Protein AF-A0A7C8IIZ2-F1 (afdb_monomer_lite)

pLDDT: mean 77.33, std 20.91, range [25.19, 98.56]

Sequence (340 aa):
MANLRRFAMHGGPDLSDIRGHELYITPPGLERGPIAGSLENPSQSGWSLTPTAKTSPYNDEFVQAFIKLGIYPYIGFRYDDGSRPAPAHNHAYLKRRLLRDRPHSPQWTSTHEGRCDAQDDFCQLMQRTAENSIKTAAVAPLEGTGAAKADSGEWHSAMPFDNCATFGEGLPIPLAVPDLYWGAAPAKIPRSVLDHLSRFIVPGTEEHRPVAPNFFIEMGNFAERRAVNAGAIGVRAIHALESYGRPNDEPAALGDIKAICVTYSGTLTIYGYHQNPRKPGTPETGPSTASCILGTWAMNNPEPPYGHDAIMAVRNAMEYAREIRDVAIQGAIARHREAA

Structure (mmCIF, N/CA/C/O backbone):
data_AF-A0A7C8IIZ2-F1
#
_entry.id   AF-A0A7C8IIZ2-F1
#
loop_
_atom_site.group_PDB
_atom_site.id
_atom_site.type_symbol
_atom_site.label_atom_id
_atom_site.label_alt_id
_atom_site.label_comp_id
_atom_site.label_asym_id
_atom_site.label_entity_id
_atom_site.label_seq_id
_atom_site.pdbx_PDB_ins_code
_atom_site.Cartn_x
_atom_site.Cartn_y
_atom_site.Cartn_z
_atom_site.occupancy
_atom_site.B_iso_or_equiv
_atom_site.auth_seq_id
_atom_site.auth_comp_id
_atom_site.auth_asym_id
_atom_site.auth_atom_id
_atom_site.pdbx_PDB_model_num
ATOM 1 N N . MET A 1 1 ? 44.788 19.826 -24.073 1.00 48.53 1 MET A N 1
ATOM 2 C CA . MET A 1 1 ? 44.294 20.462 -22.827 1.00 48.53 1 MET A CA 1
ATOM 3 C C . MET A 1 1 ? 44.338 22.002 -22.822 1.00 48.53 1 MET A C 1
ATOM 5 O O . MET A 1 1 ? 43.677 22.587 -21.977 1.00 48.53 1 MET A O 1
ATOM 9 N N . ALA A 1 2 ? 45.026 22.693 -23.748 1.00 46.16 2 ALA A N 1
ATOM 10 C CA . ALA A 1 2 ? 45.083 24.169 -23.748 1.00 46.16 2 ALA A CA 1
ATOM 11 C C . ALA A 1 2 ? 43.890 24.882 -24.436 1.00 46.16 2 ALA A C 1
ATOM 13 O O . ALA A 1 2 ? 43.600 26.027 -24.107 1.00 46.16 2 ALA A O 1
ATOM 14 N N . ASN A 1 3 ? 43.149 24.212 -25.329 1.00 46.31 3 ASN A N 1
ATOM 15 C CA . ASN A 1 3 ? 42.106 24.873 -26.136 1.00 46.31 3 ASN A CA 1
ATOM 16 C C . ASN A 1 3 ? 40.699 24.900 -25.510 1.00 46.31 3 ASN A C 1
ATOM 18 O O . ASN A 1 3 ? 39.876 25.698 -25.943 1.00 46.31 3 ASN A O 1
ATOM 22 N N . LEU A 1 4 ? 40.418 24.110 -24.463 1.00 47.22 4 LEU A N 1
ATOM 23 C CA . LEU A 1 4 ? 39.121 24.162 -23.762 1.00 47.22 4 LEU A CA 1
ATOM 24 C C . LEU A 1 4 ? 39.050 25.274 -22.704 1.00 47.22 4 LEU A C 1
ATOM 26 O O . LEU A 1 4 ? 37.970 25.772 -22.405 1.00 47.22 4 LEU A O 1
ATOM 30 N N . ARG A 1 5 ? 40.195 25.711 -22.161 1.00 44.62 5 ARG A N 1
ATOM 31 C CA . ARG A 1 5 ? 40.234 26.776 -21.143 1.00 44.62 5 ARG A CA 1
ATOM 32 C C . ARG A 1 5 ? 39.989 28.179 -21.710 1.00 44.62 5 ARG A C 1
ATOM 34 O O . ARG A 1 5 ? 39.630 29.066 -20.945 1.00 44.62 5 ARG A O 1
ATOM 41 N N . ARG A 1 6 ? 40.125 28.390 -23.027 1.00 45.22 6 ARG A N 1
ATOM 42 C CA . ARG A 1 6 ? 39.913 29.710 -23.655 1.00 45.22 6 ARG A CA 1
ATOM 43 C C . ARG A 1 6 ? 38.439 30.038 -23.928 1.00 45.22 6 ARG A C 1
ATOM 45 O O . ARG A 1 6 ? 38.117 31.204 -24.103 1.00 45.22 6 ARG A O 1
ATOM 52 N N . PHE A 1 7 ? 37.552 29.039 -23.924 1.00 47.41 7 PHE A N 1
ATOM 53 C CA . PHE A 1 7 ? 36.113 29.234 -24.161 1.00 47.41 7 PHE A CA 1
ATOM 54 C C . PHE A 1 7 ? 35.322 29.614 -22.899 1.00 47.41 7 PHE A C 1
ATOM 56 O O . PHE A 1 7 ? 34.215 30.127 -23.002 1.00 47.41 7 PHE A O 1
ATOM 63 N N . ALA A 1 8 ? 35.883 29.401 -21.705 1.00 51.31 8 ALA A N 1
ATOM 64 C CA . ALA A 1 8 ? 35.158 29.564 -20.443 1.00 51.31 8 ALA A CA 1
ATOM 65 C C . ALA A 1 8 ? 35.194 30.990 -19.848 1.00 51.31 8 ALA A C 1
ATOM 67 O O . ALA A 1 8 ? 34.633 31.200 -18.778 1.00 51.31 8 ALA A O 1
ATOM 68 N N . MET A 1 9 ? 35.841 31.969 -20.500 1.00 48.66 9 MET A N 1
ATOM 69 C CA . MET A 1 9 ? 36.064 33.309 -19.918 1.00 48.66 9 MET A CA 1
ATOM 70 C C . MET A 1 9 ? 35.181 34.438 -20.477 1.00 48.66 9 MET A C 1
ATOM 72 O O . MET A 1 9 ? 35.281 35.557 -19.984 1.00 48.66 9 MET A O 1
ATOM 76 N N . HIS A 1 10 ? 34.308 34.186 -21.461 1.00 45.28 10 HIS A N 1
ATOM 77 C CA . HIS A 1 10 ? 33.550 35.265 -22.126 1.00 45.28 10 HIS A CA 1
ATOM 78 C C . HIS A 1 10 ? 32.024 35.124 -22.120 1.00 45.28 10 HIS A C 1
ATOM 80 O O . HIS A 1 10 ? 31.353 35.844 -22.850 1.00 45.28 10 HIS A O 1
ATOM 86 N N . GLY A 1 11 ? 31.469 34.280 -21.245 1.00 57.31 11 GLY A N 1
ATOM 87 C CA . GLY A 1 11 ? 30.024 34.041 -21.202 1.00 57.31 11 GLY A CA 1
ATOM 88 C C . GLY A 1 11 ? 29.572 33.196 -22.396 1.00 57.31 11 GLY A C 1
ATOM 89 O O . GLY A 1 11 ? 30.063 33.343 -23.512 1.00 57.31 11 GLY A O 1
ATOM 90 N N . GLY A 1 12 ? 28.694 32.227 -22.142 1.00 68.00 12 GLY A N 1
ATOM 91 C CA . GLY A 1 12 ? 28.148 31.380 -23.201 1.00 68.00 12 GLY A CA 1
ATOM 92 C C . GLY A 1 12 ? 27.357 32.191 -24.239 1.00 68.00 12 GLY A C 1
ATOM 93 O O . GLY A 1 12 ? 26.969 33.324 -23.953 1.00 68.00 12 GLY A O 1
ATOM 94 N N . PRO A 1 13 ? 27.120 31.624 -25.435 1.00 64.00 13 PRO A N 1
ATOM 95 C CA . PRO A 1 13 ? 26.355 32.285 -26.489 1.00 64.00 13 PRO A CA 1
ATOM 96 C C . PRO A 1 13 ? 24.967 32.711 -25.991 1.00 64.00 13 PRO A C 1
ATOM 98 O O . PRO A 1 13 ? 24.326 31.984 -25.231 1.00 64.00 13 PRO A O 1
ATOM 101 N N . ASP A 1 14 ? 24.529 33.895 -26.417 1.00 54.88 14 ASP A N 1
ATOM 102 C CA . ASP A 1 14 ? 23.222 34.455 -26.079 1.00 54.88 14 ASP A CA 1
ATOM 103 C C . ASP A 1 14 ? 22.103 33.608 -26.709 1.00 54.88 14 ASP A C 1
ATOM 105 O O . ASP A 1 14 ? 22.095 33.366 -27.914 1.00 54.88 14 ASP A O 1
ATOM 109 N N . LEU A 1 15 ? 21.181 33.115 -25.877 1.00 58.91 15 LEU A N 1
ATOM 110 C CA . LEU A 1 15 ? 20.063 32.247 -26.275 1.00 58.91 15 LEU A CA 1
ATOM 111 C C . LEU A 1 15 ? 18.726 33.004 -26.301 1.00 58.91 15 LEU A C 1
ATOM 113 O O . LEU A 1 15 ? 17.657 32.387 -26.267 1.00 58.91 15 LEU A O 1
ATOM 117 N N . SER A 1 16 ? 18.772 34.338 -26.329 1.00 58.50 16 SER A N 1
ATOM 118 C CA . SER A 1 16 ? 17.583 35.194 -26.377 1.00 58.50 16 SER A CA 1
ATOM 119 C C . SER A 1 16 ? 16.716 34.940 -27.618 1.00 58.50 16 SER A C 1
ATOM 121 O O . SER A 1 16 ? 15.494 35.046 -27.527 1.00 58.50 16 SER A O 1
ATOM 123 N N . ASP A 1 17 ? 17.313 34.463 -28.713 1.00 54.31 17 ASP A N 1
ATOM 124 C CA . ASP A 1 17 ? 16.625 34.180 -29.982 1.00 54.31 17 ASP A CA 1
ATOM 125 C C . ASP A 1 17 ? 15.816 32.864 -29.988 1.00 54.31 17 ASP A C 1
ATOM 127 O O . ASP A 1 17 ? 15.110 32.570 -30.950 1.00 54.31 17 ASP A O 1
ATOM 131 N N . ILE A 1 18 ? 15.886 32.053 -28.922 1.00 55.50 18 ILE A N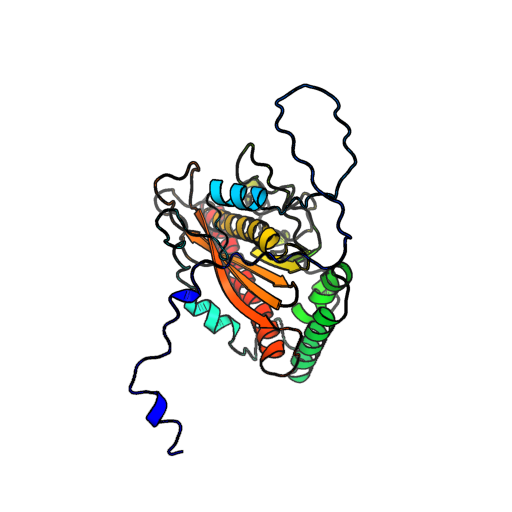 1
ATOM 132 C CA . ILE A 1 18 ? 15.216 30.736 -28.840 1.00 55.50 18 ILE A CA 1
ATOM 133 C C . ILE A 1 18 ? 13.882 30.819 -28.064 1.00 55.50 18 ILE A C 1
ATOM 135 O O . ILE A 1 18 ? 13.125 29.849 -27.983 1.00 55.50 18 ILE A O 1
ATOM 139 N N . ARG A 1 19 ? 13.523 31.987 -27.512 1.00 47.34 19 ARG A N 1
ATOM 140 C CA . ARG A 1 19 ? 12.202 32.189 -26.889 1.00 47.34 19 ARG A CA 1
ATOM 141 C C . ARG A 1 19 ? 11.173 32.570 -27.947 1.00 47.34 19 ARG A C 1
ATOM 143 O O . ARG A 1 19 ? 11.044 33.734 -28.302 1.00 47.34 19 ARG A O 1
ATOM 150 N N . GLY A 1 20 ? 10.413 31.583 -28.408 1.00 47.75 20 GLY A N 1
ATOM 151 C CA . GLY A 1 20 ? 9.263 31.812 -29.289 1.00 47.75 20 GLY A CA 1
ATOM 152 C C . GLY A 1 20 ? 8.930 30.665 -30.237 1.00 47.75 20 GLY A C 1
ATOM 153 O O . GLY A 1 20 ? 7.922 30.736 -30.930 1.00 47.75 20 GLY A O 1
ATOM 154 N N . HIS A 1 21 ? 9.734 29.599 -30.274 1.00 39.03 21 HIS A N 1
ATOM 155 C CA . HIS A 1 21 ? 9.430 28.448 -31.117 1.00 39.03 21 HIS A CA 1
ATOM 156 C C . HIS A 1 21 ? 8.405 27.521 -30.445 1.00 39.03 21 HIS A C 1
ATOM 158 O O . HIS A 1 21 ? 8.750 26.712 -29.584 1.00 39.03 21 HIS A O 1
ATOM 164 N N . GLU A 1 22 ? 7.138 27.620 -30.859 1.00 40.50 22 GLU A N 1
ATOM 165 C CA . GLU A 1 22 ? 6.160 26.548 -30.655 1.00 40.50 22 GLU A CA 1
ATOM 166 C C . GLU A 1 22 ? 6.632 25.307 -31.424 1.00 40.50 22 GLU A C 1
ATOM 168 O O . GLU A 1 22 ? 6.738 25.307 -32.654 1.00 40.50 22 GLU A O 1
ATOM 173 N N . LEU A 1 23 ? 6.956 24.238 -30.695 1.00 38.56 23 LEU A N 1
ATOM 174 C CA . LEU A 1 23 ? 7.233 22.932 -31.281 1.00 38.56 23 LEU A CA 1
ATOM 175 C C . LEU A 1 23 ? 5.908 22.307 -31.734 1.00 38.56 23 LEU A C 1
ATOM 177 O O . LEU A 1 23 ? 5.276 21.556 -30.994 1.00 38.56 23 LEU A O 1
ATOM 181 N N . TYR A 1 24 ? 5.495 22.597 -32.968 1.00 34.53 24 TYR A N 1
ATOM 182 C CA . TYR A 1 24 ? 4.492 21.793 -33.663 1.00 34.53 24 TYR A CA 1
ATOM 183 C C . TYR A 1 24 ? 5.116 20.448 -34.036 1.00 34.53 24 TYR A C 1
ATOM 185 O O . TYR A 1 24 ? 5.777 20.308 -35.063 1.00 34.53 24 TYR A O 1
ATOM 193 N N . ILE A 1 25 ? 4.907 19.439 -33.193 1.00 37.66 25 ILE A N 1
ATOM 194 C CA . ILE A 1 25 ? 5.149 18.048 -33.570 1.00 37.66 25 ILE A CA 1
ATOM 195 C C . ILE A 1 25 ? 3.897 17.570 -34.310 1.00 37.66 25 ILE A C 1
ATOM 197 O O . ILE A 1 25 ? 2.924 17.141 -33.696 1.00 37.66 25 ILE A O 1
ATOM 201 N N . THR A 1 26 ? 3.904 17.671 -35.639 1.00 35.78 26 THR A N 1
ATOM 202 C CA . THR A 1 26 ? 2.944 16.960 -36.495 1.00 35.78 26 THR A CA 1
ATOM 203 C C . THR A 1 26 ? 3.586 15.646 -36.959 1.00 35.78 26 THR A C 1
ATOM 205 O O . THR A 1 26 ? 4.708 15.682 -37.469 1.00 35.78 26 THR A O 1
ATOM 208 N N . PRO A 1 27 ? 2.937 14.479 -36.793 1.00 35.16 27 PRO A N 1
ATOM 209 C CA . PRO A 1 27 ? 3.436 13.222 -37.344 1.00 35.16 27 PRO A CA 1
ATOM 210 C C . PRO A 1 27 ? 3.315 13.208 -38.883 1.00 35.16 27 PRO A C 1
ATOM 212 O O . PRO A 1 27 ? 2.429 13.862 -39.438 1.00 35.16 27 PRO A O 1
ATOM 215 N N . PRO A 1 28 ? 4.205 12.495 -39.598 1.00 31.84 28 PRO A N 1
ATOM 216 C CA . PRO A 1 28 ? 4.293 12.577 -41.049 1.00 31.84 28 PRO A CA 1
ATOM 217 C C . PRO A 1 28 ? 3.178 11.780 -41.732 1.00 31.84 28 PRO A C 1
ATOM 219 O O . PRO A 1 28 ? 3.010 10.589 -41.477 1.00 31.84 28 PRO A O 1
ATOM 222 N N . GLY A 1 29 ? 2.482 12.436 -42.663 1.00 39.12 29 GLY A N 1
ATOM 223 C CA . GLY A 1 29 ? 1.628 11.790 -43.658 1.00 39.12 29 GLY A CA 1
ATOM 224 C C . GLY A 1 29 ? 0.191 12.294 -43.658 1.00 39.12 29 GLY A C 1
ATOM 225 O O . GLY A 1 29 ? -0.664 11.670 -43.046 1.00 39.12 29 GLY A O 1
ATOM 226 N N . LEU A 1 30 ? -0.074 13.387 -44.380 1.00 32.78 30 LEU A N 1
ATOM 227 C CA . LEU A 1 30 ? -1.327 13.625 -45.108 1.00 32.78 30 LEU A CA 1
ATOM 228 C C . LEU A 1 30 ? -1.137 14.822 -46.051 1.00 32.78 30 LEU A C 1
ATOM 230 O O . LEU A 1 30 ? -0.586 15.858 -45.682 1.00 32.78 30 LEU A O 1
ATOM 234 N N . GLU A 1 31 ? -1.519 14.615 -47.304 1.00 31.67 31 GLU A N 1
ATOM 235 C CA . GLU A 1 31 ? -1.313 15.520 -48.430 1.00 31.67 31 GLU A CA 1
ATOM 236 C C . GLU A 1 31 ? -2.096 16.839 -48.286 1.00 31.67 31 GLU A C 1
ATOM 238 O O . GLU A 1 31 ? -3.192 16.893 -47.728 1.00 31.67 31 GLU A O 1
ATOM 243 N N . ARG A 1 32 ? -1.510 17.923 -48.812 1.00 33.19 32 ARG A N 1
ATOM 244 C CA . ARG A 1 32 ? -2.086 19.276 -48.870 1.00 33.19 32 ARG A CA 1
ATOM 245 C C . ARG A 1 32 ? -3.301 19.331 -49.805 1.00 33.19 32 ARG A C 1
ATOM 247 O O . ARG A 1 32 ? -3.149 19.148 -51.009 1.00 33.19 32 ARG A O 1
ATOM 254 N N . GLY A 1 33 ? -4.447 19.757 -49.275 1.00 32.16 33 GLY A N 1
ATOM 255 C CA . GLY A 1 33 ? -5.530 20.413 -50.023 1.00 32.16 33 GLY A CA 1
ATOM 256 C C . GLY A 1 33 ? -5.768 21.836 -49.483 1.00 32.16 33 GLY A C 1
ATOM 257 O O . GLY A 1 33 ? -5.516 22.069 -48.299 1.00 32.16 33 GLY A O 1
ATOM 258 N N . PRO A 1 34 ? -6.176 22.817 -50.313 1.00 31.48 34 PRO A N 1
ATOM 259 C CA . PRO A 1 34 ? -6.167 24.232 -49.940 1.00 31.48 34 PRO A CA 1
ATOM 260 C C . PRO A 1 34 ? -7.337 24.602 -49.013 1.00 31.48 34 PRO A C 1
ATOM 262 O O . PRO A 1 34 ? -8.490 24.282 -49.292 1.00 31.48 34 PRO A O 1
ATOM 265 N N . ILE A 1 35 ? -7.039 25.331 -47.934 1.00 31.09 35 ILE A N 1
ATOM 266 C CA . ILE A 1 35 ? -8.034 25.943 -47.046 1.00 31.09 35 ILE A CA 1
ATOM 267 C C . ILE A 1 35 ? -8.453 27.283 -47.662 1.00 31.09 35 ILE A C 1
ATOM 269 O O . ILE A 1 35 ? -7.676 28.237 -47.664 1.00 31.09 35 ILE A O 1
ATOM 273 N N . ALA A 1 36 ? -9.679 27.354 -48.180 1.00 30.88 36 ALA A N 1
ATOM 274 C CA . ALA A 1 36 ? -10.385 28.612 -48.391 1.00 30.88 36 ALA A CA 1
ATOM 275 C C . ALA A 1 36 ? -11.228 28.897 -47.141 1.00 30.88 36 ALA A C 1
ATOM 277 O O . ALA A 1 36 ? -11.983 28.039 -46.685 1.00 30.88 36 ALA A O 1
ATOM 278 N N . GLY A 1 37 ? -11.041 30.079 -46.555 1.00 32.31 37 GLY A N 1
ATOM 279 C CA . GLY A 1 37 ? -11.755 30.505 -45.360 1.00 32.31 37 GLY A CA 1
ATOM 280 C C . GLY A 1 37 ? -13.213 30.863 -45.642 1.00 32.31 37 GLY A C 1
ATOM 281 O O . GLY A 1 37 ? -13.532 31.410 -46.693 1.00 32.31 37 GLY A O 1
ATOM 282 N N . SER A 1 38 ? -14.074 30.624 -44.658 1.00 27.36 38 SER A N 1
ATOM 283 C CA . SER A 1 38 ? -15.262 31.443 -44.442 1.00 27.36 38 SER A CA 1
ATOM 284 C C . SER A 1 38 ? -15.629 31.407 -42.966 1.00 27.36 38 SER A C 1
ATOM 286 O O . SER A 1 38 ? -15.801 30.345 -42.373 1.00 27.36 38 SER A O 1
ATOM 288 N N . LEU A 1 39 ? -15.724 32.600 -42.388 1.00 34.84 39 LEU A N 1
ATOM 289 C CA . LEU A 1 39 ? -16.484 32.872 -41.177 1.00 34.84 39 LEU A CA 1
ATOM 290 C C . LEU A 1 39 ? -17.948 32.513 -41.448 1.00 34.84 39 LEU A C 1
ATOM 292 O O . LEU A 1 39 ? -18.466 32.955 -42.467 1.00 34.84 39 LEU A O 1
ATOM 296 N N . GLU A 1 40 ? -18.600 31.769 -40.552 1.00 27.64 40 GLU A N 1
ATOM 297 C CA . GLU A 1 40 ? -20.036 31.897 -40.262 1.00 27.64 40 GLU A CA 1
ATOM 298 C C . GLU A 1 40 ? -20.434 31.072 -39.026 1.00 27.64 40 GLU A C 1
ATOM 300 O O . GLU A 1 40 ? -19.857 30.031 -38.719 1.00 27.64 40 GLU A O 1
ATOM 305 N N . ASN A 1 41 ? -21.381 31.623 -38.271 1.00 28.25 41 ASN A N 1
ATOM 306 C CA . ASN A 1 41 ? -21.817 31.201 -36.940 1.00 28.25 41 ASN A CA 1
ATOM 307 C C . ASN A 1 41 ? -23.150 30.398 -37.043 1.00 28.25 41 ASN A C 1
ATOM 309 O O . ASN A 1 41 ? -23.618 30.121 -38.144 1.00 28.25 41 ASN A O 1
ATOM 313 N N . PRO A 1 42 ? -23.779 29.995 -35.926 1.00 45.84 42 PRO A N 1
ATOM 314 C CA . PRO A 1 42 ? -24.111 28.617 -35.567 1.00 45.84 42 PRO A CA 1
ATOM 315 C C . PRO A 1 42 ? -25.479 28.126 -36.085 1.00 45.84 42 PRO A C 1
ATOM 317 O O . PRO A 1 42 ? -26.446 28.883 -36.135 1.00 45.84 42 PRO A O 1
ATOM 320 N N . SER A 1 43 ? -25.629 26.821 -36.341 1.00 26.23 43 SER A N 1
ATOM 321 C CA . SER A 1 43 ? -26.956 26.185 -36.324 1.00 26.23 43 SER A CA 1
ATOM 322 C C . SER A 1 43 ? -26.907 24.685 -36.019 1.00 26.23 43 SER A C 1
ATOM 324 O O . SER A 1 43 ? -25.933 23.984 -36.275 1.00 26.23 43 SER A O 1
ATOM 326 N N . GLN A 1 44 ? -27.979 24.246 -35.365 1.00 37.38 44 GLN A N 1
ATOM 327 C CA . GLN A 1 44 ? -28.255 22.924 -34.815 1.00 37.38 44 GLN A CA 1
ATOM 328 C C . GLN A 1 44 ? -28.198 21.801 -35.863 1.00 37.38 44 GLN A C 1
ATOM 330 O O . GLN A 1 44 ? -28.736 21.964 -36.953 1.00 37.38 44 GLN A O 1
ATOM 335 N N . SER A 1 45 ? -27.688 20.624 -35.477 1.00 27.61 45 SER A N 1
ATOM 336 C CA . SER A 1 45 ? -28.356 19.305 -35.592 1.00 27.61 45 SER A CA 1
ATOM 337 C C . SER A 1 45 ? -27.369 18.140 -35.762 1.00 27.61 45 SER A C 1
ATOM 339 O O . SER A 1 45 ? -26.339 18.262 -36.413 1.00 27.61 45 SER A O 1
ATOM 341 N N . GLY A 1 46 ? -27.740 16.985 -35.195 1.00 26.86 46 GLY A N 1
ATOM 342 C CA . GLY A 1 46 ? -27.236 15.679 -35.626 1.00 26.86 46 GLY A CA 1
ATOM 343 C C . GLY A 1 46 ? -26.178 15.043 -34.732 1.00 26.86 46 GLY A C 1
ATOM 344 O O . GLY A 1 46 ? -25.011 14.965 -35.097 1.00 26.86 46 GLY A O 1
ATOM 345 N N . TRP A 1 47 ? -26.598 14.498 -33.589 1.00 32.09 47 TRP A N 1
ATOM 346 C CA . TRP A 1 47 ? -25.816 13.484 -32.885 1.00 32.09 47 TRP A CA 1
ATOM 347 C C . TRP A 1 47 ? -25.608 12.282 -33.812 1.00 32.09 47 TRP A C 1
ATOM 349 O O . TRP A 1 47 ? -26.547 11.538 -34.083 1.00 32.09 47 TRP A O 1
ATOM 359 N N . SER A 1 48 ? -24.379 12.079 -34.274 1.00 25.19 48 SER A N 1
ATOM 360 C CA . SER A 1 48 ? -23.930 10.790 -34.790 1.00 25.19 48 SER A CA 1
ATOM 361 C C . SER A 1 48 ? -22.689 10.391 -34.004 1.00 25.19 48 SER A C 1
ATOM 363 O O . SER A 1 48 ? -21.571 10.810 -34.295 1.00 25.19 48 SER A O 1
ATOM 365 N N . LEU A 1 49 ? -22.919 9.642 -32.924 1.00 33.88 49 LEU A N 1
ATOM 366 C CA . LEU A 1 49 ? -21.869 9.011 -32.136 1.00 33.88 49 LEU A CA 1
ATOM 367 C C . LEU A 1 49 ? -21.328 7.817 -32.928 1.00 33.88 49 LEU A C 1
ATOM 369 O O . LEU A 1 49 ? -21.819 6.697 -32.806 1.00 33.88 49 LEU A O 1
ATOM 373 N N . THR A 1 50 ? -20.290 8.038 -33.727 1.00 30.27 50 THR A N 1
ATOM 374 C CA . THR A 1 50 ? -19.353 6.958 -34.048 1.00 30.27 50 THR A CA 1
ATOM 375 C C . THR A 1 50 ? -18.572 6.610 -32.773 1.00 30.27 50 THR A C 1
ATOM 377 O O . THR A 1 50 ? -18.066 7.535 -32.135 1.00 30.27 50 THR A O 1
ATOM 380 N N . PRO A 1 51 ? -18.442 5.330 -32.365 1.00 42.22 51 PRO A N 1
ATOM 381 C CA . PRO A 1 51 ? -17.719 4.959 -31.150 1.00 42.22 51 PRO A CA 1
ATOM 382 C C . PRO A 1 51 ? -16.209 5.147 -31.355 1.00 42.22 51 PRO A C 1
ATOM 384 O O . PRO A 1 51 ? -15.484 4.232 -31.740 1.00 42.22 51 PRO A O 1
ATOM 387 N N . THR A 1 52 ? -15.717 6.359 -31.129 1.00 36.53 52 THR A N 1
ATOM 388 C CA . THR A 1 52 ? -14.287 6.658 -31.086 1.00 36.53 52 THR A CA 1
ATOM 389 C C . THR A 1 52 ? -13.722 6.204 -29.746 1.00 36.53 52 THR A C 1
ATOM 391 O O . THR A 1 52 ? -14.129 6.717 -28.712 1.00 36.53 52 THR A O 1
ATOM 394 N N . ALA A 1 53 ? -12.824 5.214 -29.808 1.00 41.06 53 ALA A N 1
ATOM 395 C CA . ALA A 1 53 ? -11.838 4.789 -28.807 1.00 41.06 53 ALA A CA 1
ATOM 396 C C . ALA A 1 53 ? -12.258 4.907 -27.327 1.00 41.06 53 ALA A C 1
ATOM 398 O O . ALA A 1 53 ? -12.291 5.997 -26.767 1.00 41.06 53 ALA A O 1
ATOM 399 N N . LYS A 1 54 ? -12.487 3.761 -26.665 1.00 43.00 54 LYS A N 1
ATOM 400 C CA . LYS A 1 54 ? -12.720 3.663 -25.211 1.00 43.00 54 LYS A CA 1
ATOM 401 C C . LYS A 1 54 ? -11.702 4.527 -24.447 1.00 43.00 54 LYS A C 1
ATOM 403 O O . LYS A 1 54 ? -10.542 4.138 -24.317 1.00 43.00 54 LYS A O 1
ATOM 408 N N . THR A 1 55 ? -12.125 5.684 -23.947 1.00 60.28 55 THR A N 1
ATOM 409 C CA . THR A 1 55 ? -11.336 6.487 -23.016 1.00 60.28 55 THR A CA 1
ATOM 410 C C . THR A 1 55 ? -11.126 5.648 -21.758 1.00 60.28 55 THR A C 1
ATOM 412 O O . THR A 1 55 ? -12.075 5.122 -21.178 1.00 60.28 55 THR A O 1
ATOM 415 N N . SER A 1 56 ? -9.863 5.420 -21.389 1.00 74.38 56 SER A N 1
ATOM 416 C CA . SER A 1 56 ? -9.523 4.655 -20.184 1.00 74.38 56 SER A CA 1
ATOM 417 C C . SER A 1 56 ? -10.172 5.309 -18.958 1.00 74.38 56 SER A C 1
ATOM 419 O O . SER A 1 56 ? -10.114 6.536 -18.851 1.00 74.38 56 SER A O 1
ATOM 421 N N . PRO A 1 57 ? -10.722 4.537 -18.001 1.00 77.06 57 PRO A N 1
ATOM 422 C CA . PRO A 1 57 ? -11.246 5.096 -16.753 1.00 77.06 57 PRO A CA 1
ATOM 423 C C . PRO A 1 57 ? -10.149 5.733 -15.883 1.00 77.06 57 PRO A C 1
ATOM 425 O O . PRO A 1 57 ? -10.454 6.413 -14.913 1.00 77.06 57 PRO A O 1
ATOM 428 N N . TYR A 1 58 ? -8.874 5.531 -16.228 1.00 81.50 58 TYR A N 1
ATOM 429 C CA . TYR A 1 58 ? -7.711 6.136 -15.584 1.00 81.50 58 TYR A CA 1
ATOM 430 C C . TYR A 1 58 ? -7.225 7.374 -16.362 1.00 81.50 58 TYR A C 1
ATOM 432 O O . TYR A 1 58 ? -6.040 7.500 -16.664 1.00 81.50 58 TYR A O 1
ATOM 440 N N . ASN A 1 59 ? -8.135 8.274 -16.740 1.00 83.56 59 ASN A N 1
ATOM 441 C CA . ASN A 1 59 ? -7.857 9.529 -17.456 1.00 83.56 59 ASN A CA 1
ATOM 442 C C . ASN A 1 59 ? -7.471 10.683 -16.501 1.00 83.56 59 ASN A C 1
ATOM 444 O O . ASN A 1 59 ? -7.149 10.460 -15.333 1.00 83.56 59 ASN A O 1
ATOM 448 N N . ASP A 1 60 ? -7.365 11.910 -17.007 1.00 87.06 60 ASP A N 1
ATOM 449 C CA . ASP A 1 60 ? -6.943 13.051 -16.184 1.00 87.06 60 ASP A CA 1
ATOM 450 C C . ASP A 1 60 ? -8.048 13.465 -15.205 1.00 87.06 60 ASP A C 1
ATOM 452 O O . ASP A 1 60 ? -7.757 13.842 -14.070 1.00 87.06 60 ASP A O 1
ATOM 456 N N . GLU A 1 61 ? -9.315 13.289 -15.583 1.00 87.88 61 GLU A N 1
ATOM 457 C CA . GLU A 1 61 ? -10.473 13.470 -14.708 1.00 87.88 61 GLU A CA 1
ATOM 458 C C . GLU A 1 61 ? -10.418 12.536 -13.493 1.00 87.88 61 GLU A C 1
ATOM 460 O O . GLU A 1 61 ? -10.718 12.965 -12.377 1.00 87.88 61 GLU A O 1
ATOM 465 N N . PHE A 1 62 ? -9.967 11.292 -13.682 1.00 87.19 62 PHE A N 1
ATOM 466 C CA . PHE A 1 62 ? -9.692 10.355 -12.592 1.00 87.19 62 PHE A CA 1
ATOM 467 C C . PHE A 1 62 ? -8.657 10.917 -11.612 1.00 87.19 62 PHE A C 1
ATOM 469 O O . PHE A 1 62 ? -8.889 10.922 -10.404 1.00 87.19 62 PHE A O 1
ATOM 476 N N . VAL A 1 63 ? -7.535 11.450 -12.108 1.00 88.69 63 VAL A N 1
ATOM 477 C CA . VAL A 1 63 ? -6.490 12.025 -11.242 1.00 88.69 63 VAL A CA 1
ATOM 478 C C . VAL A 1 63 ? -7.023 13.247 -10.489 1.00 88.69 63 VAL A C 1
ATOM 480 O O . VAL A 1 63 ? -6.786 13.390 -9.289 1.00 88.69 63 VAL A O 1
ATOM 483 N N . GLN A 1 64 ? -7.798 14.097 -11.164 1.00 89.62 64 GLN A N 1
ATOM 484 C CA . GLN A 1 64 ? -8.434 15.257 -10.540 1.00 89.62 64 GLN A CA 1
ATOM 485 C C . GLN A 1 64 ? -9.458 14.862 -9.471 1.00 89.62 64 GLN A C 1
ATOM 487 O O . GLN A 1 64 ? -9.569 15.548 -8.455 1.00 89.62 64 GLN A O 1
ATOM 492 N N . ALA A 1 65 ? -10.182 13.755 -9.654 1.00 89.62 65 ALA A N 1
ATOM 493 C CA . ALA A 1 65 ? -11.082 13.232 -8.632 1.00 89.62 65 ALA A CA 1
ATOM 494 C C . ALA A 1 65 ? -10.316 12.855 -7.353 1.00 89.62 65 ALA A C 1
ATOM 496 O O . ALA A 1 65 ? -10.714 13.284 -6.274 1.00 89.62 65 ALA A O 1
ATOM 497 N N . PHE A 1 66 ? -9.178 12.158 -7.460 1.00 89.88 66 PHE A N 1
ATOM 498 C CA . PHE A 1 66 ? -8.324 11.860 -6.300 1.00 89.88 66 PHE A CA 1
ATOM 499 C C . PHE A 1 66 ? -7.805 13.125 -5.609 1.00 89.88 66 PHE A C 1
ATOM 501 O O . PHE A 1 66 ? -7.871 13.226 -4.386 1.00 89.88 66 PHE A O 1
ATOM 508 N N . ILE A 1 67 ? -7.368 14.128 -6.373 1.00 90.06 67 ILE A N 1
ATOM 509 C CA . ILE A 1 67 ? -6.887 15.399 -5.811 1.00 90.06 67 ILE A CA 1
ATOM 510 C C . ILE A 1 67 ? -7.993 16.116 -5.022 1.00 90.06 67 ILE A C 1
ATOM 512 O O . ILE A 1 67 ? -7.733 16.615 -3.927 1.00 90.06 67 ILE A O 1
ATOM 516 N N . LYS A 1 68 ? -9.233 16.136 -5.535 1.00 87.81 68 LYS A N 1
ATOM 517 C CA . LYS A 1 68 ? -10.392 16.729 -4.837 1.00 87.81 68 LYS A CA 1
ATOM 518 C C . LYS A 1 68 ? -10.684 16.053 -3.494 1.00 87.81 68 LYS A C 1
ATOM 520 O O . LYS A 1 68 ? -11.123 16.730 -2.568 1.00 87.81 68 LYS A O 1
ATOM 525 N N . LEU A 1 69 ? -10.387 14.760 -3.392 1.00 87.69 69 LEU A N 1
ATOM 526 C CA . LEU A 1 69 ? -10.514 13.941 -2.181 1.00 87.69 69 LEU A CA 1
ATOM 527 C C . LEU A 1 69 ? -9.278 14.020 -1.265 1.00 87.69 69 LEU A C 1
ATOM 529 O O . LEU A 1 69 ? -9.106 13.241 -0.333 1.00 87.69 69 LEU A O 1
ATOM 533 N N . GLY A 1 70 ? -8.331 14.914 -1.559 1.00 89.88 70 GLY A N 1
ATOM 534 C CA . GLY A 1 70 ? -7.096 15.019 -0.788 1.00 89.88 70 GLY A CA 1
ATOM 535 C C . GLY A 1 70 ? -6.181 13.796 -0.915 1.00 89.88 70 GLY A C 1
ATOM 536 O O . GLY A 1 70 ? -5.429 13.499 0.015 1.00 89.88 70 GLY A O 1
ATOM 537 N N . ILE A 1 71 ? -6.241 13.079 -2.039 1.00 92.00 71 ILE A N 1
ATOM 538 C CA . ILE A 1 71 ? -5.352 11.964 -2.371 1.00 92.00 71 ILE A CA 1
ATOM 539 C C . ILE A 1 71 ? -4.402 12.427 -3.474 1.00 92.00 71 ILE A C 1
ATOM 541 O O . ILE A 1 71 ? -4.783 12.628 -4.627 1.00 92.00 71 ILE A O 1
ATOM 545 N N . TYR A 1 72 ? -3.139 12.614 -3.109 1.00 92.62 72 TYR A N 1
ATOM 546 C CA . TYR A 1 72 ? -2.162 13.308 -3.934 1.00 92.62 72 TYR A CA 1
ATOM 547 C C . TYR A 1 72 ? -1.145 12.338 -4.563 1.00 92.62 72 TYR A C 1
ATOM 549 O O . TYR A 1 72 ? -0.350 11.713 -3.841 1.00 92.62 72 TYR A O 1
ATOM 557 N N . PRO A 1 73 ? -1.114 12.215 -5.904 1.00 92.25 73 PRO A N 1
ATOM 558 C CA . PRO A 1 73 ? -0.069 11.465 -6.593 1.00 92.25 73 PRO A CA 1
ATOM 559 C C . PRO A 1 73 ? 1.286 12.176 -6.473 1.00 92.25 73 PRO A C 1
ATOM 561 O O . PRO A 1 73 ? 1.357 13.398 -6.395 1.00 92.25 73 PRO A O 1
ATOM 564 N N . TYR A 1 74 ? 2.388 11.426 -6.473 1.00 87.31 74 TYR A N 1
ATOM 565 C CA . TYR A 1 74 ? 3.727 12.010 -6.345 1.00 87.31 74 TYR A CA 1
ATOM 566 C C . TYR A 1 74 ? 4.159 12.773 -7.605 1.00 87.31 74 TYR A C 1
ATOM 568 O O . TYR A 1 74 ? 4.770 13.849 -7.536 1.00 87.31 74 TYR A O 1
ATOM 576 N N . ILE A 1 75 ? 3.885 12.179 -8.768 1.00 82.19 75 ILE A N 1
ATOM 577 C CA . ILE A 1 75 ? 4.266 12.723 -10.068 1.00 82.19 75 ILE A CA 1
ATOM 578 C C . ILE A 1 75 ? 3.226 13.764 -10.477 1.00 82.19 75 ILE A C 1
ATOM 580 O O . ILE A 1 75 ? 2.025 13.531 -10.391 1.00 82.19 75 ILE A O 1
ATOM 584 N N . GLY A 1 76 ? 3.699 14.933 -10.906 1.00 79.56 76 GLY A N 1
ATOM 585 C CA . GLY A 1 76 ? 2.856 15.983 -11.480 1.00 79.56 76 GLY A CA 1
ATOM 586 C C . GLY A 1 76 ? 2.052 16.824 -10.484 1.00 79.56 76 GLY A C 1
ATOM 587 O O . GLY A 1 76 ? 1.667 17.930 -10.843 1.00 79.56 76 GLY A O 1
ATOM 588 N N . PHE A 1 77 ? 1.848 16.383 -9.237 1.00 88.31 77 PHE A N 1
ATOM 589 C CA . PHE A 1 77 ? 1.074 17.169 -8.273 1.00 88.31 77 PHE A CA 1
ATOM 590 C C . PHE A 1 77 ? 1.909 18.214 -7.526 1.00 88.31 77 PHE A C 1
ATOM 592 O O . PHE A 1 77 ? 2.967 17.931 -6.949 1.00 88.31 77 PHE A O 1
ATOM 599 N N . ARG A 1 78 ? 1.362 19.428 -7.484 1.00 90.00 78 ARG A N 1
ATOM 600 C CA . ARG A 1 78 ? 1.732 20.522 -6.589 1.00 90.00 78 ARG A CA 1
ATOM 601 C C . ARG A 1 78 ? 0.447 21.194 -6.128 1.00 90.00 78 ARG A C 1
ATOM 603 O O . ARG A 1 78 ? -0.535 21.203 -6.864 1.00 90.00 78 ARG A O 1
ATOM 610 N N . TYR A 1 79 ? 0.471 21.752 -4.928 1.00 87.75 79 TYR A N 1
ATOM 611 C CA . TYR A 1 79 ? -0.582 22.659 -4.491 1.00 87.75 79 TYR A CA 1
ATOM 612 C C . TYR A 1 79 ? -0.524 23.978 -5.278 1.00 87.75 79 TYR A C 1
ATOM 614 O O . TYR A 1 79 ? 0.487 24.276 -5.916 1.00 87.75 79 TYR A O 1
ATOM 622 N N . ASP A 1 80 ? -1.571 24.796 -5.156 1.00 88.00 80 ASP A N 1
ATOM 623 C CA . ASP A 1 80 ? -1.677 26.110 -5.814 1.00 88.00 80 ASP A CA 1
ATOM 624 C C . ASP A 1 80 ? -0.530 27.067 -5.446 1.00 88.00 80 ASP A C 1
ATOM 626 O O . ASP A 1 80 ? -0.086 27.868 -6.261 1.00 88.00 80 ASP A O 1
ATOM 630 N N . ASP A 1 81 ? 0.004 26.940 -4.228 1.00 87.88 81 ASP A N 1
ATOM 631 C CA . ASP A 1 81 ? 1.180 27.680 -3.746 1.00 87.88 81 ASP A CA 1
ATOM 632 C C . ASP A 1 81 ? 2.522 27.127 -4.286 1.00 87.88 81 ASP A C 1
ATOM 634 O O . ASP A 1 81 ? 3.599 27.567 -3.882 1.00 87.88 81 ASP A O 1
ATOM 638 N N . GLY A 1 82 ? 2.482 26.131 -5.177 1.00 88.62 82 GLY A N 1
ATOM 639 C CA . GLY A 1 82 ? 3.641 25.462 -5.770 1.00 88.62 82 GLY A CA 1
ATOM 640 C C . GLY A 1 82 ? 4.329 24.436 -4.861 1.00 88.62 82 GLY A C 1
ATOM 641 O O . GLY A 1 82 ? 5.214 23.696 -5.323 1.00 88.62 82 GLY A O 1
ATOM 642 N N . SER A 1 83 ? 3.935 24.345 -3.587 1.00 89.25 83 SER A N 1
ATOM 643 C CA . SER A 1 83 ? 4.502 23.389 -2.638 1.00 89.25 83 SER A CA 1
ATOM 644 C C . SER A 1 83 ? 4.045 21.954 -2.931 1.00 89.25 83 SER A C 1
ATOM 646 O O . SER A 1 83 ? 3.062 21.703 -3.633 1.00 89.25 83 SER A O 1
ATOM 648 N N . ARG A 1 84 ? 4.802 20.976 -2.425 1.00 88.56 84 ARG A N 1
ATOM 649 C CA . ARG A 1 84 ? 4.459 19.546 -2.501 1.00 88.56 84 ARG A CA 1
ATOM 650 C C . ARG A 1 84 ? 3.824 19.090 -1.184 1.00 88.56 84 ARG A C 1
ATOM 652 O O . ARG A 1 84 ? 4.091 19.708 -0.152 1.00 88.56 84 ARG A O 1
ATOM 659 N N . PRO A 1 85 ? 3.046 17.991 -1.182 1.00 89.44 85 PRO A N 1
ATOM 660 C CA . PRO A 1 85 ? 2.674 17.311 0.054 1.00 89.44 85 PRO A CA 1
ATOM 661 C C . PRO A 1 85 ? 3.899 17.040 0.930 1.00 89.44 85 PRO A C 1
ATOM 663 O O . PRO A 1 85 ? 4.981 16.749 0.412 1.00 89.44 85 PRO A O 1
ATOM 666 N N . ALA A 1 86 ? 3.723 17.134 2.250 1.00 90.00 86 ALA A N 1
ATOM 667 C CA . ALA A 1 86 ? 4.799 16.853 3.190 1.00 90.00 86 ALA A CA 1
ATOM 668 C C . ALA A 1 86 ? 5.342 15.428 2.957 1.00 90.00 86 ALA A C 1
ATOM 670 O O . ALA A 1 86 ? 4.542 14.500 2.752 1.00 90.00 86 ALA A O 1
ATOM 671 N N . PRO A 1 87 ? 6.676 15.245 2.940 1.00 89.88 87 PRO A N 1
ATOM 672 C CA . PRO A 1 87 ? 7.274 13.928 2.771 1.00 89.88 87 PRO A CA 1
ATOM 673 C C . PRO A 1 87 ? 6.960 13.044 3.980 1.00 89.88 87 PRO A C 1
ATOM 675 O O . PRO A 1 87 ? 6.789 13.544 5.090 1.00 89.88 87 PRO A O 1
ATOM 678 N N . ALA A 1 88 ? 6.923 11.729 3.767 1.00 95.94 88 ALA A N 1
ATOM 679 C CA . ALA A 1 88 ? 6.735 10.791 4.866 1.00 95.94 88 ALA A CA 1
ATOM 680 C C . ALA A 1 88 ? 7.892 10.880 5.873 1.00 95.94 88 ALA A C 1
ATOM 682 O O . ALA A 1 88 ? 9.054 10.994 5.468 1.00 95.94 88 ALA A O 1
ATOM 683 N N . HIS A 1 89 ? 7.600 10.763 7.169 1.00 97.12 89 HIS A N 1
ATOM 684 C CA . HIS A 1 89 ? 8.609 10.860 8.230 1.00 97.12 89 HIS A CA 1
ATOM 685 C C . HIS A 1 89 ? 9.703 9.794 8.066 1.00 97.12 89 HIS A C 1
ATOM 687 O O . HIS A 1 89 ? 10.898 10.083 8.156 1.00 97.12 89 HIS A O 1
ATOM 693 N N . ASN A 1 90 ? 9.306 8.564 7.736 1.00 96.69 90 ASN A N 1
ATOM 694 C CA . ASN A 1 90 ? 10.208 7.434 7.541 1.00 96.69 90 ASN A CA 1
ATOM 695 C C . ASN A 1 90 ? 10.754 7.278 6.104 1.00 96.69 90 ASN A C 1
ATOM 697 O O . ASN A 1 90 ? 11.408 6.272 5.811 1.00 96.69 90 ASN A O 1
ATOM 701 N N . HIS A 1 91 ? 10.564 8.265 5.213 1.00 96.00 91 HIS A N 1
ATOM 702 C CA . HIS A 1 91 ? 10.955 8.172 3.795 1.00 96.00 91 HIS A CA 1
ATOM 703 C C . HIS A 1 91 ? 12.436 7.816 3.608 1.00 96.00 91 HIS A C 1
ATOM 705 O O . HIS A 1 91 ? 12.772 6.838 2.940 1.00 96.00 91 HIS A O 1
ATOM 711 N N . ALA A 1 92 ? 13.337 8.564 4.251 1.00 96.00 92 ALA A N 1
ATOM 712 C CA . ALA A 1 92 ? 14.778 8.341 4.130 1.00 96.00 92 ALA A CA 1
ATOM 713 C C . ALA A 1 92 ? 15.226 7.000 4.735 1.00 96.00 92 ALA A C 1
ATOM 715 O O . ALA A 1 92 ? 16.149 6.364 4.222 1.00 96.00 92 ALA A O 1
ATOM 716 N N . TYR A 1 93 ? 14.579 6.568 5.822 1.00 96.38 93 TYR A N 1
ATOM 717 C CA . TYR A 1 93 ? 14.828 5.262 6.427 1.00 96.38 93 TYR A CA 1
ATOM 718 C C . TYR A 1 93 ? 14.438 4.138 5.466 1.00 96.38 93 TYR A C 1
ATOM 720 O O . TYR A 1 93 ? 15.251 3.244 5.226 1.00 96.38 93 TYR A O 1
ATOM 728 N N . LEU A 1 94 ? 13.249 4.212 4.863 1.00 96.06 94 LEU A N 1
ATOM 729 C CA . LEU A 1 94 ? 12.773 3.166 3.966 1.00 96.06 94 LEU A CA 1
ATOM 730 C C . LEU A 1 94 ? 13.613 3.053 2.706 1.00 96.06 94 LEU A C 1
ATOM 732 O O . LEU A 1 94 ? 14.003 1.942 2.366 1.00 96.06 94 LEU A O 1
ATOM 736 N N . LYS A 1 95 ? 14.018 4.168 2.087 1.00 95.44 95 LYS A N 1
ATOM 737 C CA . LYS A 1 95 ? 14.937 4.123 0.935 1.00 95.44 95 LYS A CA 1
ATOM 738 C C . LYS A 1 95 ? 16.215 3.327 1.229 1.00 95.44 95 LYS A C 1
ATOM 740 O O . LYS A 1 95 ? 16.656 2.548 0.393 1.00 95.44 95 LYS A O 1
ATOM 745 N N . ARG A 1 96 ? 16.792 3.487 2.427 1.00 94.50 96 ARG A N 1
ATOM 746 C CA . ARG A 1 96 ? 17.970 2.709 2.854 1.00 94.50 96 ARG A CA 1
ATOM 747 C C . ARG A 1 96 ? 17.624 1.260 3.176 1.00 94.50 96 ARG A C 1
ATOM 749 O O . ARG A 1 96 ? 18.399 0.367 2.858 1.00 94.50 96 ARG A O 1
ATOM 756 N N . ARG A 1 97 ? 16.478 1.024 3.818 1.00 93.38 97 ARG A N 1
ATOM 757 C CA . ARG A 1 97 ? 16.017 -0.320 4.175 1.00 93.38 97 ARG A CA 1
ATOM 758 C C . ARG A 1 97 ? 15.796 -1.189 2.938 1.00 93.38 97 ARG A C 1
ATOM 760 O O . ARG A 1 97 ? 16.180 -2.350 2.976 1.00 93.38 97 ARG A O 1
ATOM 767 N N . LEU A 1 98 ? 15.213 -0.637 1.872 1.00 92.81 98 LEU A N 1
ATOM 768 C CA . LEU A 1 98 ? 14.921 -1.390 0.649 1.00 92.81 98 LEU A CA 1
ATOM 769 C C . LEU A 1 98 ? 16.187 -1.918 -0.036 1.00 92.81 98 LEU A C 1
ATOM 771 O O . LEU A 1 98 ? 16.157 -3.000 -0.606 1.00 92.81 98 LEU A O 1
ATOM 775 N N . LEU A 1 99 ? 17.305 -1.202 0.075 1.00 89.62 99 LEU A N 1
ATOM 776 C CA . LEU A 1 99 ? 18.583 -1.582 -0.535 1.00 89.62 99 LEU A CA 1
ATOM 777 C C . LEU A 1 99 ? 19.505 -2.373 0.403 1.00 89.62 99 LEU A C 1
ATOM 779 O O . LEU A 1 99 ? 20.666 -2.610 0.080 1.00 89.62 99 LEU A O 1
ATOM 783 N N . ARG A 1 100 ? 19.032 -2.743 1.597 1.00 86.06 100 ARG A N 1
ATOM 784 C CA . ARG A 1 100 ? 19.848 -3.495 2.548 1.00 86.06 100 ARG A CA 1
ATOM 785 C C . ARG A 1 100 ? 19.798 -4.978 2.202 1.00 86.06 100 ARG A C 1
ATOM 787 O O . ARG A 1 100 ? 18.734 -5.589 2.305 1.00 86.06 100 ARG A O 1
ATOM 794 N N . ASP A 1 101 ? 20.958 -5.552 1.903 1.00 73.19 101 ASP A N 1
ATOM 795 C CA . ASP A 1 101 ? 21.103 -7.002 1.811 1.00 73.19 101 ASP A CA 1
ATOM 796 C C . ASP A 1 101 ? 20.808 -7.643 3.180 1.00 73.19 101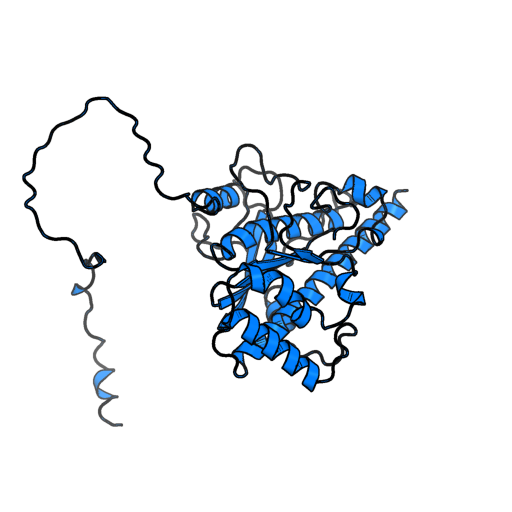 ASP A C 1
ATOM 798 O O . ASP A 1 101 ? 21.305 -7.203 4.228 1.00 73.19 101 ASP A O 1
ATOM 802 N N . ARG A 1 102 ? 19.925 -8.643 3.187 1.00 63.88 102 ARG A N 1
ATOM 803 C CA . ARG A 1 102 ? 19.457 -9.341 4.388 1.00 63.88 102 ARG A CA 1
ATOM 804 C C . ARG A 1 102 ? 19.669 -10.845 4.205 1.00 63.88 102 ARG A C 1
ATOM 806 O O . ARG A 1 102 ? 18.773 -11.527 3.713 1.00 63.88 102 ARG A O 1
ATOM 813 N N . PRO A 1 103 ? 20.799 -11.398 4.674 1.00 52.75 103 PRO A N 1
ATOM 814 C CA . PRO A 1 103 ? 21.121 -12.813 4.484 1.00 52.75 103 PRO A CA 1
ATOM 815 C C . PRO A 1 103 ? 20.229 -13.811 5.255 1.00 52.75 103 PRO A C 1
ATOM 817 O O . PRO A 1 103 ? 20.397 -15.015 5.077 1.00 52.75 103 PRO A O 1
ATOM 820 N N . HIS A 1 104 ? 19.290 -13.358 6.102 1.00 48.50 104 HIS A N 1
ATOM 821 C CA . HIS A 1 104 ? 18.593 -14.220 7.073 1.00 48.50 104 HIS A CA 1
ATOM 822 C C . HIS A 1 104 ? 17.082 -13.973 7.227 1.00 48.50 104 HIS A C 1
ATOM 824 O O . HIS A 1 104 ? 16.541 -14.256 8.295 1.00 48.50 104 HIS A O 1
ATOM 830 N N . SER A 1 105 ? 16.370 -13.448 6.220 1.00 51.97 105 SER A N 1
ATOM 831 C CA . SER A 1 105 ? 14.903 -13.404 6.345 1.00 51.97 105 SER A CA 1
ATOM 832 C C . SER A 1 105 ? 14.351 -14.846 6.349 1.00 51.97 105 SER A C 1
ATOM 834 O O . SER A 1 105 ? 14.602 -15.584 5.393 1.00 51.97 105 SER A O 1
ATOM 836 N N . PRO A 1 106 ? 13.622 -15.290 7.398 1.00 49.09 106 PRO A N 1
ATOM 837 C CA . PRO A 1 106 ? 13.181 -16.684 7.550 1.00 49.09 106 PRO A CA 1
ATOM 838 C C . PRO A 1 106 ? 12.262 -17.171 6.426 1.00 49.09 106 PRO A C 1
ATOM 840 O O . PRO A 1 106 ? 12.118 -18.369 6.213 1.00 49.09 106 PRO A O 1
ATOM 843 N N . GLN A 1 107 ? 11.633 -16.242 5.704 1.00 51.00 107 GLN A N 1
ATOM 844 C CA . GLN A 1 107 ? 10.762 -16.539 4.566 1.00 51.00 107 GLN A CA 1
ATOM 845 C C . GLN A 1 107 ? 11.545 -16.876 3.285 1.00 51.00 107 GLN A C 1
ATOM 847 O O . GLN A 1 107 ? 10.981 -17.432 2.337 1.00 51.00 107 GLN A O 1
ATOM 852 N N . TRP A 1 108 ? 12.847 -16.577 3.298 1.00 53.66 108 TRP A N 1
ATOM 853 C CA . TRP A 1 108 ? 13.767 -16.555 2.167 1.00 53.66 108 TRP A CA 1
ATOM 854 C C . TRP A 1 108 ? 15.009 -17.403 2.454 1.00 53.66 108 TRP A C 1
ATOM 856 O O . TRP A 1 108 ? 16.146 -16.963 2.304 1.00 53.66 108 TRP A O 1
ATOM 866 N N . THR A 1 109 ? 14.792 -18.643 2.891 1.00 47.62 109 THR A N 1
ATOM 867 C CA . THR A 1 109 ? 15.841 -19.624 3.222 1.00 47.62 109 THR A CA 1
ATOM 868 C C . THR A 1 109 ? 16.545 -20.227 1.999 1.00 47.62 109 THR A C 1
ATOM 870 O O . THR A 1 109 ? 17.242 -21.232 2.127 1.00 47.62 109 THR A O 1
ATOM 873 N N . SER A 1 110 ? 16.398 -19.637 0.809 1.00 54.19 110 SER A N 1
ATOM 874 C CA . SER A 1 110 ? 17.113 -20.101 -0.378 1.00 54.19 110 SER A CA 1
ATOM 875 C C . SER A 1 110 ? 18.603 -19.761 -0.281 1.00 54.19 110 SER A C 1
ATOM 877 O O . SER A 1 110 ? 18.999 -18.717 0.253 1.00 54.19 110 SER A O 1
ATOM 879 N N . THR A 1 111 ? 19.439 -20.652 -0.818 1.00 58.00 111 THR A N 1
ATOM 880 C CA . THR A 1 111 ? 20.876 -20.414 -1.012 1.00 58.00 111 THR A CA 1
ATOM 881 C C . THR A 1 111 ? 21.104 -19.101 -1.771 1.00 58.00 111 THR A C 1
ATOM 883 O O . THR A 1 111 ? 20.199 -18.589 -2.435 1.00 58.00 111 THR A O 1
ATOM 886 N N . HIS A 1 112 ? 22.310 -18.530 -1.676 1.00 58.75 112 HIS A N 1
ATOM 887 C CA . HIS A 1 112 ? 22.675 -17.346 -2.466 1.00 58.75 112 HIS A CA 1
ATOM 888 C C . HIS A 1 112 ? 22.373 -17.557 -3.960 1.00 58.75 112 HIS A C 1
ATOM 890 O O . HIS A 1 112 ? 21.765 -16.696 -4.583 1.00 58.75 112 HIS A O 1
ATOM 896 N N . GLU A 1 113 ? 22.699 -18.739 -4.488 1.00 58.97 113 GLU A N 1
ATOM 897 C CA . GLU A 1 113 ? 22.383 -19.167 -5.858 1.00 58.97 113 GLU A CA 1
ATOM 898 C C . GLU A 1 113 ? 20.875 -19.124 -6.144 1.00 58.97 113 GLU A C 1
ATOM 900 O O . GLU A 1 113 ? 20.454 -18.418 -7.051 1.00 58.97 113 GLU A O 1
ATOM 905 N N . GLY A 1 114 ? 20.035 -19.729 -5.296 1.00 62.84 114 GLY A N 1
ATOM 906 C CA . GLY A 1 114 ? 18.580 -19.685 -5.489 1.00 62.84 114 GLY A CA 1
ATOM 907 C C . GLY A 1 114 ? 17.969 -18.279 -5.371 1.00 62.84 114 GLY A C 1
ATOM 908 O O . GLY A 1 114 ? 16.894 -18.024 -5.914 1.00 62.84 114 GLY A O 1
ATOM 909 N N . ARG A 1 115 ? 18.631 -17.339 -4.673 1.00 63.38 115 ARG A N 1
ATOM 910 C CA . ARG A 1 115 ? 18.217 -15.922 -4.669 1.00 63.38 115 ARG A CA 1
ATOM 911 C C . ARG A 1 115 ? 18.530 -15.235 -5.997 1.00 63.38 115 ARG A C 1
ATOM 913 O O . ARG A 1 115 ? 17.688 -14.450 -6.437 1.00 63.38 115 ARG A O 1
ATOM 920 N N . CYS A 1 116 ? 19.689 -15.527 -6.589 1.00 65.56 116 CYS A N 1
ATOM 921 C CA . CYS A 1 116 ? 20.090 -15.036 -7.907 1.00 65.56 116 CYS A CA 1
ATOM 922 C C . CYS A 1 116 ? 19.185 -15.604 -9.007 1.00 65.56 116 CYS A C 1
ATOM 924 O O . CYS A 1 116 ? 18.661 -14.829 -9.797 1.00 65.56 116 CYS A O 1
ATOM 926 N N . ASP A 1 117 ? 18.889 -16.905 -8.983 1.00 69.81 117 ASP A N 1
ATOM 927 C CA . ASP A 1 117 ? 18.006 -17.537 -9.974 1.00 69.81 117 ASP A CA 1
ATOM 928 C C . ASP A 1 117 ? 16.606 -16.909 -9.959 1.00 69.81 117 ASP A C 1
ATOM 930 O O . ASP A 1 117 ? 16.093 -16.467 -10.984 1.00 69.81 117 ASP A O 1
ATOM 934 N N . ALA A 1 118 ? 16.009 -16.760 -8.771 1.00 67.62 118 ALA A N 1
ATOM 935 C CA . ALA A 1 118 ? 14.703 -16.119 -8.642 1.00 67.62 118 ALA A CA 1
ATOM 936 C C . ALA A 1 118 ? 14.730 -14.644 -9.086 1.00 67.62 118 ALA A C 1
ATOM 938 O O . ALA A 1 118 ? 13.741 -14.111 -9.581 1.00 67.62 118 ALA A O 1
ATOM 939 N N . GLN A 1 119 ? 15.850 -13.951 -8.904 1.00 69.75 119 GLN A N 1
ATOM 940 C CA . GLN A 1 119 ? 15.993 -12.585 -9.389 1.00 69.75 119 GLN A CA 1
ATOM 941 C C . GLN A 1 119 ? 16.066 -12.530 -10.918 1.00 69.75 119 GLN A C 1
ATOM 943 O O . GLN A 1 119 ? 15.389 -11.694 -11.524 1.00 69.75 119 GLN A O 1
ATOM 948 N N . ASP A 1 120 ? 16.855 -13.408 -11.530 1.00 71.50 120 ASP A N 1
ATOM 949 C CA . ASP A 1 120 ? 16.998 -13.490 -12.980 1.00 71.50 120 ASP A CA 1
ATOM 950 C C . ASP A 1 120 ? 15.676 -13.898 -13.634 1.00 71.50 120 ASP A C 1
ATOM 952 O O . ASP A 1 120 ? 15.282 -13.297 -14.635 1.00 71.50 120 ASP A O 1
ATOM 956 N N . ASP A 1 121 ? 14.937 -14.829 -13.028 1.00 74.69 121 ASP A N 1
ATOM 957 C CA . ASP A 1 121 ? 13.601 -15.236 -13.464 1.00 74.69 121 ASP A CA 1
ATOM 958 C C . ASP A 1 121 ? 12.614 -14.068 -13.447 1.00 74.69 121 ASP A C 1
ATOM 960 O O . ASP A 1 121 ? 11.892 -13.855 -14.423 1.00 74.69 121 ASP A O 1
ATOM 964 N N . PHE A 1 122 ? 12.593 -13.265 -12.375 1.00 74.31 122 PHE A N 1
ATOM 965 C CA . PHE A 1 122 ? 11.731 -12.084 -12.338 1.00 74.31 122 PHE A CA 1
ATOM 966 C C . PHE A 1 122 ? 12.142 -11.069 -13.403 1.00 74.31 122 PHE A C 1
ATOM 968 O O . PHE A 1 122 ? 11.289 -10.573 -14.135 1.00 74.31 122 PHE A O 1
ATOM 975 N N . CYS A 1 123 ? 13.435 -10.756 -13.524 1.00 72.69 123 CYS A N 1
ATOM 976 C CA . CYS A 1 123 ? 13.906 -9.801 -14.526 1.00 72.69 123 CYS A CA 1
ATOM 977 C C . CYS A 1 123 ? 13.529 -10.258 -15.943 1.00 72.69 123 CYS A C 1
ATOM 979 O O . CYS A 1 123 ? 13.006 -9.466 -16.729 1.00 72.69 123 CYS A O 1
ATOM 981 N N . GLN A 1 124 ? 13.706 -11.545 -16.248 1.00 73.31 124 GLN A N 1
ATOM 982 C CA . GLN A 1 124 ? 13.295 -12.139 -17.518 1.00 73.31 124 GLN A CA 1
ATOM 983 C C . GLN A 1 124 ? 11.776 -12.097 -17.714 1.00 73.31 124 GLN A C 1
ATOM 985 O O . GLN A 1 124 ? 11.318 -11.770 -18.809 1.00 73.31 124 GLN A O 1
ATOM 990 N N . LEU A 1 125 ? 10.984 -12.387 -16.678 1.00 73.50 125 LEU A N 1
ATOM 991 C CA . LEU A 1 125 ? 9.524 -12.347 -16.749 1.00 73.50 125 LEU A CA 1
ATOM 992 C C . LEU A 1 125 ? 9.020 -10.951 -17.128 1.00 73.50 125 LEU A C 1
ATOM 994 O O . LEU A 1 125 ? 8.169 -10.822 -18.014 1.00 73.50 125 LEU A O 1
ATOM 998 N N . MET A 1 126 ? 9.580 -9.921 -16.490 1.00 70.56 126 MET A N 1
ATOM 999 C CA . MET A 1 126 ? 9.225 -8.527 -16.750 1.00 70.56 126 MET A CA 1
ATOM 1000 C C . MET A 1 126 ? 9.610 -8.099 -18.174 1.00 70.56 126 MET A C 1
ATOM 1002 O O . MET A 1 126 ? 8.906 -7.300 -18.780 1.00 70.56 126 MET A O 1
ATOM 1006 N N . GLN A 1 127 ? 10.676 -8.671 -18.745 1.00 68.75 127 GLN A N 1
ATOM 1007 C CA . GLN A 1 127 ? 11.129 -8.376 -20.111 1.00 68.75 127 GLN A CA 1
ATOM 1008 C C . GLN A 1 127 ? 10.345 -9.106 -21.214 1.00 68.75 127 GLN A C 1
ATOM 1010 O O . GLN A 1 127 ? 10.256 -8.599 -22.331 1.00 68.75 127 GLN A O 1
ATOM 1015 N N . ARG A 1 128 ? 9.836 -10.319 -20.957 1.00 61.00 128 ARG A N 1
ATOM 1016 C CA . ARG A 1 128 ? 9.459 -11.263 -22.028 1.00 61.00 128 ARG A CA 1
ATOM 1017 C C . ARG A 1 128 ? 7.976 -11.327 -22.390 1.00 61.00 128 ARG A C 1
ATOM 1019 O O . ARG A 1 128 ? 7.655 -11.994 -23.372 1.00 61.00 128 ARG A O 1
ATOM 1026 N N . THR A 1 129 ? 7.062 -10.689 -21.654 1.00 56.00 129 THR A N 1
ATOM 1027 C CA . THR A 1 129 ? 5.654 -11.133 -21.709 1.00 56.00 129 THR A CA 1
ATOM 1028 C C . THR A 1 129 ? 4.609 -10.022 -21.799 1.00 56.00 129 THR A C 1
ATOM 1030 O O . THR A 1 129 ? 4.795 -8.912 -21.316 1.00 56.00 129 THR A O 1
ATOM 1033 N N . ALA A 1 130 ? 3.467 -10.341 -22.417 1.00 58.66 130 ALA A N 1
ATOM 1034 C CA . ALA A 1 130 ? 2.266 -9.513 -22.363 1.00 58.66 130 ALA A CA 1
ATOM 1035 C C . ALA A 1 130 ? 1.743 -9.404 -20.917 1.00 58.66 130 ALA A C 1
ATOM 1037 O O . ALA A 1 130 ? 1.823 -10.365 -20.149 1.00 58.66 130 ALA A O 1
ATOM 1038 N N . GLU A 1 131 ? 1.167 -8.247 -20.576 1.00 61.22 131 GLU A N 1
ATOM 1039 C CA . GLU A 1 131 ? 0.815 -7.808 -19.213 1.00 61.22 131 GLU A CA 1
ATOM 1040 C C . GLU A 1 131 ? 0.134 -8.885 -18.344 1.00 61.22 131 GLU A C 1
ATOM 1042 O O . GLU A 1 131 ? 0.475 -9.039 -17.176 1.00 61.22 131 GLU A O 1
ATOM 1047 N N . ASN A 1 132 ? -0.793 -9.673 -18.903 1.00 57.09 132 ASN A N 1
ATOM 1048 C CA . ASN A 1 132 ? -1.577 -10.653 -18.139 1.00 57.09 132 ASN A CA 1
ATOM 1049 C C . ASN A 1 132 ? -0.796 -11.904 -17.714 1.00 57.09 132 ASN A C 1
ATOM 1051 O O . ASN A 1 132 ? -1.079 -12.453 -16.652 1.00 57.09 132 ASN A O 1
ATOM 1055 N N . SER A 1 133 ? 0.193 -12.346 -18.491 1.00 60.22 133 SER A N 1
ATOM 1056 C CA . SER A 1 133 ? 1.002 -13.520 -18.132 1.00 60.22 133 SER A CA 1
ATOM 1057 C C . SER A 1 133 ? 2.014 -13.206 -17.025 1.00 60.22 133 SER A C 1
ATOM 1059 O O . SER A 1 133 ? 2.420 -14.103 -16.292 1.00 60.22 133 SER A O 1
ATOM 1061 N N . ILE A 1 134 ? 2.393 -11.931 -16.875 1.00 64.31 134 ILE A N 1
ATOM 1062 C CA . ILE A 1 134 ? 3.342 -11.471 -15.853 1.00 64.31 134 ILE A CA 1
ATOM 1063 C C . ILE A 1 134 ? 2.713 -11.527 -14.454 1.00 64.31 134 ILE A C 1
ATOM 1065 O O . ILE A 1 134 ? 3.396 -11.879 -13.498 1.00 64.31 134 ILE A O 1
ATOM 1069 N N . LYS A 1 135 ? 1.408 -11.238 -14.329 1.00 71.75 135 LYS A N 1
ATOM 1070 C CA . LYS A 1 135 ? 0.707 -11.054 -13.039 1.00 71.75 135 LYS A CA 1
ATOM 1071 C C . LYS A 1 135 ? 0.905 -12.244 -12.107 1.00 71.75 135 LYS A C 1
ATOM 1073 O O . LYS A 1 135 ? 1.546 -12.105 -11.078 1.00 71.75 135 LYS A O 1
ATOM 1078 N N . THR A 1 136 ? 0.452 -13.438 -12.468 1.00 67.81 136 THR A N 1
ATOM 1079 C CA . THR A 1 136 ? 0.594 -14.594 -11.563 1.00 67.81 136 THR A CA 1
ATOM 1080 C C . THR A 1 136 ? 2.024 -15.143 -11.527 1.00 67.81 136 THR A C 1
ATOM 1082 O O . THR A 1 136 ? 2.488 -15.590 -10.480 1.00 67.81 136 THR A O 1
ATOM 1085 N N . ALA A 1 137 ? 2.757 -15.075 -12.642 1.00 70.25 137 ALA A N 1
ATOM 1086 C CA . ALA A 1 137 ? 4.123 -15.590 -12.716 1.00 70.25 137 ALA A CA 1
ATOM 1087 C C . ALA A 1 137 ? 5.113 -14.793 -11.847 1.00 70.25 137 ALA A C 1
ATOM 1089 O O . ALA A 1 137 ? 6.101 -15.359 -11.390 1.00 70.25 137 ALA A O 1
ATOM 1090 N N . ALA A 1 138 ? 4.830 -13.517 -11.561 1.00 72.38 138 ALA A N 1
ATOM 1091 C CA . ALA A 1 138 ? 5.666 -12.664 -10.720 1.00 72.38 138 ALA A CA 1
ATOM 1092 C C . ALA A 1 138 ? 5.680 -13.109 -9.251 1.00 72.38 138 ALA A C 1
ATOM 1094 O O . ALA A 1 138 ? 6.621 -12.790 -8.528 1.00 72.38 138 ALA A O 1
ATOM 1095 N N . VAL A 1 139 ? 4.680 -13.875 -8.803 1.00 74.06 139 VAL A N 1
ATOM 1096 C CA . VAL A 1 139 ? 4.586 -14.323 -7.409 1.00 74.06 139 VAL A CA 1
ATOM 1097 C C . VAL A 1 139 ? 5.685 -15.325 -7.065 1.00 74.06 139 VAL A C 1
ATOM 1099 O O . VAL A 1 139 ? 6.310 -15.193 -6.020 1.00 74.06 139 VAL A O 1
ATOM 1102 N N . ALA A 1 140 ? 5.976 -16.301 -7.929 1.00 72.50 140 ALA A N 1
ATOM 1103 C CA . ALA A 1 140 ? 6.956 -17.344 -7.610 1.00 72.50 140 ALA A CA 1
ATOM 1104 C C . ALA A 1 140 ? 8.377 -16.788 -7.369 1.00 72.50 140 ALA A C 1
ATOM 1106 O O . ALA A 1 140 ? 8.988 -17.151 -6.366 1.00 72.50 140 ALA A O 1
ATOM 1107 N N . PRO A 1 141 ? 8.898 -15.846 -8.173 1.00 71.31 141 PRO A N 1
ATOM 1108 C CA . PRO A 1 141 ? 10.140 -15.149 -7.847 1.00 71.31 141 PRO A CA 1
ATOM 1109 C C . PRO A 1 141 ? 10.070 -14.262 -6.592 1.00 71.31 141 PRO A C 1
ATOM 1111 O O . PRO A 1 141 ? 11.091 -14.018 -5.944 1.00 71.31 141 PRO A O 1
ATOM 1114 N N . LEU A 1 142 ? 8.883 -13.749 -6.249 1.00 74.06 142 LEU A N 1
ATOM 1115 C CA . LEU A 1 142 ? 8.656 -12.818 -5.136 1.00 74.06 142 LEU A CA 1
ATOM 1116 C C . LEU A 1 142 ? 8.232 -13.458 -3.816 1.00 74.06 142 LEU A C 1
ATOM 1118 O O . LEU A 1 142 ? 8.252 -12.766 -2.807 1.00 74.06 142 LEU A O 1
ATOM 1122 N N . GLU A 1 143 ? 7.915 -14.741 -3.793 1.00 69.88 143 GLU A N 1
ATOM 1123 C CA . GLU A 1 143 ? 7.639 -15.490 -2.567 1.00 69.88 143 GLU A CA 1
ATOM 1124 C C . GLU A 1 143 ? 8.494 -16.762 -2.493 1.00 69.88 143 GLU A C 1
ATOM 1126 O O . GLU A 1 143 ? 8.647 -17.327 -1.421 1.00 69.88 143 GLU A O 1
ATOM 1131 N N . GLY A 1 144 ? 9.113 -17.218 -3.584 1.00 61.97 144 GLY A N 1
ATOM 1132 C CA . GLY A 1 144 ? 9.805 -18.506 -3.687 1.00 61.97 144 GLY A CA 1
ATOM 1133 C C . GLY A 1 144 ? 8.885 -19.643 -4.155 1.00 61.97 144 GLY A C 1
ATOM 1134 O O . GLY A 1 144 ? 7.660 -19.549 -4.101 1.00 61.97 144 GLY A O 1
ATOM 1135 N N . THR A 1 145 ? 9.474 -20.744 -4.624 1.00 52.97 145 THR A N 1
ATOM 1136 C CA . THR A 1 145 ? 8.746 -21.893 -5.184 1.00 52.97 145 THR A CA 1
ATOM 1137 C C . THR A 1 145 ? 8.283 -22.865 -4.086 1.00 52.97 145 THR A C 1
ATOM 1139 O O . THR A 1 145 ? 9.080 -23.349 -3.284 1.00 52.97 145 THR A O 1
ATOM 1142 N N . GLY A 1 146 ? 6.977 -23.161 -4.023 1.00 49.56 146 GLY A N 1
ATOM 1143 C CA . GLY A 1 146 ? 6.422 -24.190 -3.131 1.00 49.56 146 GLY A CA 1
ATOM 1144 C C . GLY A 1 146 ? 4.895 -24.148 -2.989 1.00 49.56 146 GLY A C 1
ATOM 1145 O O . GLY A 1 146 ? 4.312 -23.077 -2.837 1.00 49.56 146 GLY A O 1
ATOM 1146 N N . ALA A 1 147 ? 4.248 -25.322 -2.984 1.00 42.00 147 ALA A N 1
ATOM 1147 C CA . ALA A 1 147 ? 2.787 -25.466 -2.875 1.00 42.00 147 ALA A CA 1
ATOM 1148 C C . ALA A 1 147 ? 2.197 -24.790 -1.618 1.00 42.00 147 ALA A C 1
ATOM 1150 O O . ALA A 1 147 ? 1.144 -24.171 -1.686 1.00 42.00 147 ALA A O 1
ATOM 1151 N N . ALA A 1 148 ? 2.929 -24.794 -0.497 1.00 46.25 148 ALA A N 1
ATOM 1152 C CA . ALA A 1 148 ? 2.505 -24.153 0.752 1.00 46.25 148 ALA A CA 1
ATOM 1153 C C . ALA A 1 148 ? 2.391 -22.612 0.680 1.00 46.25 148 ALA A C 1
ATOM 1155 O O . ALA A 1 148 ? 1.764 -22.011 1.547 1.00 46.25 148 ALA A O 1
ATOM 1156 N N . LYS A 1 149 ? 2.997 -21.957 -0.324 1.00 53.44 149 LYS A N 1
ATOM 1157 C CA . LYS A 1 149 ? 2.955 -20.489 -0.484 1.00 53.44 149 LYS A CA 1
ATOM 1158 C C . LYS A 1 149 ? 1.793 -20.018 -1.365 1.00 53.44 149 LYS A C 1
ATOM 1160 O O . LYS A 1 149 ? 1.289 -18.911 -1.161 1.00 53.44 149 LYS A O 1
ATOM 1165 N N . ALA A 1 150 ? 1.326 -20.870 -2.281 1.00 49.84 150 ALA A N 1
ATOM 1166 C CA . ALA A 1 150 ? 0.122 -20.621 -3.075 1.00 49.84 150 ALA A CA 1
ATOM 1167 C C . ALA A 1 150 ? -1.148 -20.613 -2.200 1.00 49.84 150 ALA A C 1
ATOM 1169 O O . ALA A 1 150 ? -2.027 -19.788 -2.422 1.00 49.84 150 ALA A O 1
ATOM 1170 N N . ASP A 1 151 ? -1.171 -21.425 -1.137 1.00 55.56 151 ASP A N 1
ATOM 1171 C CA . ASP A 1 151 ? -2.310 -21.561 -0.212 1.00 55.56 151 ASP A CA 1
ATOM 1172 C C . ASP A 1 151 ? -2.185 -20.704 1.063 1.00 55.56 151 ASP A C 1
ATOM 1174 O O . ASP A 1 151 ? -2.918 -20.895 2.032 1.00 55.56 151 ASP A O 1
ATOM 1178 N N . SER A 1 152 ? -1.253 -19.745 1.099 1.00 65.12 152 SER A N 1
ATOM 1179 C CA . SER A 1 152 ? -1.005 -18.930 2.302 1.00 65.12 152 SER A CA 1
ATOM 1180 C C . SER A 1 152 ? -2.190 -18.035 2.695 1.00 65.12 152 SER A C 1
ATOM 1182 O O . SER A 1 152 ? -2.265 -17.579 3.836 1.00 65.12 152 SER A O 1
ATOM 1184 N N . GLY A 1 153 ? -3.102 -17.754 1.756 1.00 72.94 153 GLY A N 1
ATOM 1185 C CA . GLY A 1 153 ? -4.179 -16.779 1.943 1.00 72.94 153 GLY A CA 1
ATOM 1186 C C . GLY A 1 153 ? -3.664 -15.351 2.168 1.00 72.94 153 GLY A C 1
ATOM 1187 O O . GLY A 1 153 ? -4.405 -14.507 2.667 1.00 72.94 153 GLY A O 1
ATOM 1188 N N . GLU A 1 154 ? -2.393 -15.075 1.842 1.00 84.75 154 GLU A N 1
ATOM 1189 C CA . GLU A 1 154 ? -1.741 -13.775 2.058 1.00 84.75 154 GLU A CA 1
ATOM 1190 C C . GLU A 1 154 ? -1.627 -12.927 0.786 1.00 84.75 154 GLU A C 1
ATOM 1192 O O . GLU A 1 154 ? -1.300 -11.748 0.889 1.00 84.75 154 GLU A O 1
ATOM 1197 N N . TRP A 1 155 ? -1.933 -13.469 -0.397 1.00 89.00 155 TRP A N 1
ATOM 1198 C CA . TRP A 1 155 ? -1.985 -12.710 -1.649 1.00 89.00 155 TRP A CA 1
ATOM 1199 C C . TRP A 1 155 ? -3.128 -13.168 -2.565 1.00 89.00 155 TRP A C 1
ATOM 1201 O O . TRP A 1 155 ? -3.657 -14.268 -2.409 1.00 89.00 155 TRP A O 1
ATOM 1211 N N . HIS A 1 156 ? -3.530 -12.312 -3.505 1.00 87.44 156 HIS A N 1
ATOM 1212 C CA . HIS A 1 156 ? -4.470 -12.653 -4.579 1.00 87.44 156 HIS A CA 1
ATOM 1213 C C . HIS A 1 156 ? -4.237 -11.738 -5.797 1.00 87.44 156 HIS A C 1
ATOM 1215 O O . HIS A 1 156 ? -3.614 -10.678 -5.681 1.00 87.44 156 HIS A O 1
ATOM 1221 N N . SER A 1 157 ? -4.720 -12.140 -6.976 1.00 87.50 157 SER A N 1
ATOM 1222 C CA . SER A 1 157 ? -4.589 -11.385 -8.230 1.00 87.50 157 SER A CA 1
ATOM 1223 C C . SER A 1 157 ? -5.929 -10.866 -8.755 1.00 87.50 157 SER A C 1
ATOM 1225 O O . SER A 1 157 ? -6.971 -11.473 -8.504 1.00 87.50 157 SER A O 1
ATOM 1227 N N . ALA A 1 158 ? -5.898 -9.740 -9.476 1.00 84.50 158 ALA A N 1
ATOM 1228 C CA . ALA A 1 158 ? -7.009 -9.184 -10.263 1.00 84.50 158 ALA A CA 1
ATOM 1229 C C . ALA A 1 158 ? -8.380 -9.152 -9.552 1.00 84.50 158 ALA A C 1
ATOM 1231 O O . ALA A 1 158 ? -9.424 -9.341 -10.180 1.00 84.50 158 ALA A O 1
ATOM 1232 N N . MET A 1 159 ? -8.385 -8.919 -8.238 1.00 86.50 159 MET A N 1
ATOM 1233 C CA . MET A 1 159 ? -9.608 -8.899 -7.444 1.00 86.50 159 MET A CA 1
ATOM 1234 C C . MET A 1 159 ? -10.167 -7.479 -7.351 1.00 86.50 159 MET A C 1
ATOM 1236 O O . MET A 1 159 ? -9.454 -6.587 -6.888 1.00 86.50 159 MET A O 1
ATOM 1240 N N . PRO A 1 160 ? -11.444 -7.262 -7.702 1.00 91.88 160 PRO A N 1
ATOM 1241 C CA . PRO A 1 160 ? -12.108 -5.998 -7.433 1.00 91.88 160 PRO A CA 1
ATOM 1242 C C . PRO A 1 160 ? -12.342 -5.789 -5.935 1.00 91.88 160 PRO A C 1
ATOM 1244 O O . PRO A 1 160 ? -12.808 -6.688 -5.241 1.00 91.88 160 PRO A O 1
ATOM 1247 N N . PHE A 1 161 ? -12.030 -4.594 -5.437 1.00 94.25 161 PHE A N 1
ATOM 1248 C CA . PHE A 1 161 ? -12.182 -4.245 -4.020 1.00 94.25 161 PHE A CA 1
ATOM 1249 C C . PHE A 1 161 ? -13.590 -3.712 -3.690 1.00 94.25 161 PHE A C 1
ATOM 1251 O O . PHE A 1 161 ? -13.745 -2.627 -3.129 1.00 94.25 161 PHE A O 1
ATOM 1258 N N . ASP A 1 162 ? -14.627 -4.445 -4.101 1.00 92.44 162 ASP A N 1
ATOM 1259 C CA . ASP A 1 162 ? -16.045 -4.039 -4.076 1.00 92.44 162 ASP A CA 1
ATOM 1260 C C . ASP A 1 162 ? -16.642 -3.859 -2.670 1.00 92.44 162 ASP A C 1
ATOM 1262 O O . ASP A 1 162 ? -17.640 -3.148 -2.500 1.00 92.44 162 ASP A O 1
ATOM 1266 N N . ASN A 1 163 ? -16.004 -4.422 -1.643 1.00 94.56 163 ASN A N 1
ATOM 1267 C CA . ASN A 1 163 ? -16.400 -4.212 -0.257 1.00 94.56 163 ASN A CA 1
ATOM 1268 C C . ASN A 1 163 ? -15.721 -2.996 0.403 1.00 94.56 163 ASN A C 1
ATOM 1270 O O . ASN A 1 163 ? -16.150 -2.551 1.470 1.00 94.56 163 ASN A O 1
ATOM 1274 N N . CYS A 1 164 ? -14.696 -2.399 -0.206 1.00 92.25 164 CYS A N 1
ATOM 1275 C CA . CYS A 1 164 ? -14.086 -1.199 0.359 1.00 92.25 164 CYS A CA 1
ATOM 1276 C C . CYS A 1 164 ? -15.036 0.007 0.253 1.00 92.25 164 CYS A C 1
ATOM 1278 O O . CYS A 1 164 ? -15.706 0.225 -0.757 1.00 92.25 164 CYS A O 1
ATOM 1280 N N . ALA A 1 165 ? -15.101 0.825 1.305 1.00 90.25 165 ALA A N 1
ATOM 1281 C CA . ALA A 1 165 ? -15.812 2.097 1.260 1.00 90.25 165 ALA A CA 1
ATOM 1282 C C . ALA A 1 165 ? -15.229 2.999 0.166 1.00 90.25 165 ALA A C 1
ATOM 1284 O O . ALA A 1 165 ? -14.008 3.117 0.031 1.00 90.25 165 ALA A O 1
ATOM 1285 N N . THR A 1 166 ? -16.100 3.692 -0.568 1.00 87.50 166 THR A N 1
ATOM 1286 C CA . THR A 1 166 ? -15.678 4.724 -1.519 1.00 87.50 166 THR A CA 1
ATOM 1287 C C . THR A 1 166 ? -14.898 5.822 -0.790 1.00 87.50 166 THR A C 1
ATOM 1289 O O . THR A 1 166 ? -14.940 5.935 0.441 1.00 87.50 166 THR A O 1
ATOM 1292 N N . PHE A 1 167 ? -14.104 6.589 -1.536 1.00 84.44 167 PHE A N 1
ATOM 1293 C CA . PHE A 1 167 ? -13.356 7.709 -0.962 1.00 84.44 167 PHE A CA 1
ATOM 1294 C C . PHE A 1 167 ? -14.250 8.923 -0.699 1.00 84.44 167 PHE A C 1
ATOM 1296 O O . PHE A 1 167 ? -14.074 9.579 0.315 1.00 84.44 167 PHE A O 1
ATOM 13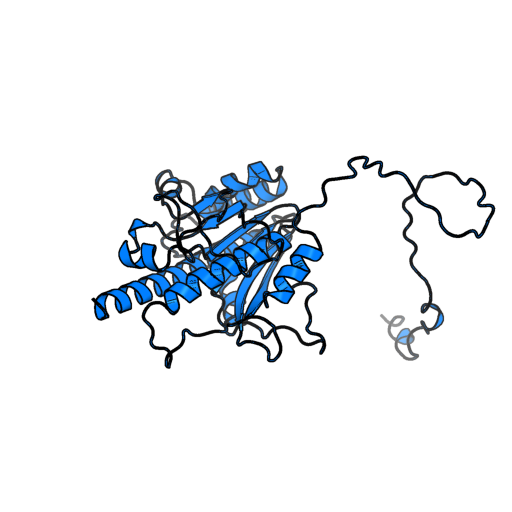03 N N . GLY A 1 168 ? -15.243 9.146 -1.560 1.00 76.94 168 GLY A N 1
ATOM 1304 C CA . GLY A 1 168 ? -16.267 10.174 -1.410 1.00 76.94 168 GLY A CA 1
ATOM 1305 C C . GLY A 1 168 ? -17.460 9.881 -2.321 1.00 76.94 168 GLY A C 1
ATOM 1306 O O . GLY A 1 168 ? -17.402 8.984 -3.171 1.00 76.94 168 GLY A O 1
ATOM 1307 N N . GLU A 1 169 ? -18.560 10.605 -2.127 1.00 71.88 169 GLU A N 1
ATOM 1308 C CA . GLU A 1 169 ? -19.772 10.466 -2.940 1.00 71.88 169 GLU A CA 1
ATOM 1309 C C . GLU A 1 169 ? -19.678 11.267 -4.249 1.00 71.88 169 GLU A C 1
ATOM 1311 O O . GLU A 1 169 ? -19.044 12.318 -4.320 1.00 71.88 169 GLU A O 1
ATOM 1316 N N . GLY A 1 170 ? -20.329 10.773 -5.306 1.00 70.94 170 GLY A N 1
ATOM 1317 C CA . GLY A 1 170 ? -20.554 11.533 -6.542 1.00 70.94 170 GLY A CA 1
ATOM 1318 C C . GLY A 1 170 ? -19.344 11.724 -7.466 1.00 70.94 170 GLY A C 1
ATOM 1319 O O . GLY A 1 170 ? -19.493 12.347 -8.516 1.00 70.94 170 GLY A O 1
ATOM 1320 N N . LEU A 1 171 ? -18.165 11.184 -7.132 1.00 78.50 171 LEU A N 1
ATOM 1321 C CA . LEU A 1 171 ? -16.997 11.206 -8.018 1.00 78.50 171 LEU A CA 1
ATOM 1322 C C . LEU A 1 171 ? -16.840 9.883 -8.787 1.00 78.50 171 LEU A C 1
ATOM 1324 O O . LEU A 1 171 ? -16.982 8.812 -8.195 1.00 78.50 171 LEU A O 1
ATOM 1328 N N . PRO A 1 172 ? -16.506 9.928 -10.091 1.00 74.31 172 PRO A N 1
ATOM 1329 C CA . PRO A 1 172 ? -16.398 8.745 -10.942 1.00 74.31 172 PRO A CA 1
ATOM 1330 C C . PRO A 1 172 ? -15.054 8.026 -10.737 1.00 74.31 172 PRO A C 1
ATOM 1332 O O . PRO A 1 172 ? -14.234 7.944 -11.649 1.00 74.31 172 PRO A O 1
ATOM 1335 N N . ILE A 1 173 ? -14.800 7.523 -9.527 1.00 82.81 173 ILE A N 1
ATOM 1336 C CA . ILE A 1 173 ? -13.599 6.734 -9.238 1.00 82.81 173 ILE A CA 1
ATOM 1337 C C . ILE A 1 173 ? -13.907 5.256 -9.491 1.00 82.81 173 ILE A C 1
ATOM 1339 O O . ILE A 1 173 ? -14.786 4.702 -8.828 1.00 82.81 173 ILE A O 1
ATOM 1343 N N . PRO A 1 174 ? -13.210 4.596 -10.435 1.00 86.50 174 PRO A N 1
ATOM 1344 C CA . PRO A 1 174 ? -13.375 3.177 -10.671 1.00 86.50 174 PRO A CA 1
ATOM 1345 C C . PRO A 1 174 ? -12.918 2.388 -9.449 1.00 86.50 174 PRO A C 1
ATOM 1347 O O . PRO A 1 174 ? -12.027 2.797 -8.695 1.00 86.50 174 PRO A O 1
ATOM 1350 N N . LEU A 1 175 ? -13.504 1.207 -9.302 1.00 89.19 175 LEU A N 1
ATOM 1351 C CA . LEU A 1 175 ? -13.088 0.259 -8.289 1.00 89.19 175 LEU A CA 1
ATOM 1352 C C . LEU A 1 175 ? -11.597 -0.066 -8.432 1.00 89.19 175 LEU A C 1
ATOM 1354 O O . LEU A 1 175 ? -11.092 -0.222 -9.548 1.00 89.19 175 LEU A O 1
ATOM 1358 N N . ALA A 1 176 ? -10.889 -0.171 -7.309 1.00 91.50 176 ALA A N 1
ATOM 1359 C CA . ALA A 1 176 ? -9.531 -0.688 -7.343 1.00 91.50 176 ALA A CA 1
ATOM 1360 C C . ALA A 1 176 ? -9.570 -2.169 -7.727 1.00 91.50 176 ALA A C 1
ATOM 1362 O O . ALA A 1 176 ? -10.287 -2.960 -7.114 1.00 91.50 176 ALA A O 1
ATOM 1363 N N . VAL A 1 177 ? -8.782 -2.523 -8.737 1.00 92.88 177 VAL A N 1
ATOM 1364 C CA . VAL A 1 177 ? -8.550 -3.905 -9.156 1.00 92.88 177 VAL A CA 1
ATOM 1365 C C . VAL A 1 177 ? -7.035 -4.074 -9.284 1.00 92.88 177 VAL A C 1
ATOM 1367 O O . VAL A 1 177 ? -6.504 -3.935 -10.390 1.00 92.88 177 VAL A O 1
ATOM 1370 N N . PRO A 1 178 ? -6.308 -4.266 -8.168 1.00 93.00 178 PRO A N 1
ATOM 1371 C CA . PRO A 1 178 ? -4.865 -4.447 -8.230 1.00 93.00 178 PRO A CA 1
ATOM 1372 C C . PRO A 1 178 ? -4.506 -5.694 -9.030 1.00 93.00 178 PRO A C 1
ATOM 1374 O O . PRO A 1 178 ? -5.171 -6.727 -8.904 1.00 93.00 178 PRO A O 1
ATOM 1377 N N . ASP A 1 179 ? -3.443 -5.623 -9.832 1.00 90.88 179 ASP A N 1
ATOM 1378 C CA . ASP A 1 179 ? -2.965 -6.805 -10.555 1.00 90.88 179 ASP A CA 1
ATOM 1379 C C . ASP A 1 179 ? -2.528 -7.909 -9.594 1.00 90.88 179 ASP A C 1
ATOM 1381 O O . ASP A 1 179 ? -2.903 -9.070 -9.773 1.00 90.88 179 ASP A O 1
ATOM 1385 N N . LEU A 1 180 ? -1.802 -7.523 -8.544 1.00 91.19 180 LEU A N 1
ATOM 1386 C CA . LEU A 1 180 ? -1.537 -8.343 -7.370 1.00 91.19 180 LEU A CA 1
ATOM 1387 C C . LEU A 1 180 ? -1.661 -7.500 -6.110 1.00 91.19 180 LEU A C 1
ATOM 1389 O O . LEU A 1 180 ? -1.306 -6.318 -6.093 1.00 91.19 180 LEU A O 1
ATOM 1393 N N . TYR A 1 181 ? -2.079 -8.136 -5.025 1.00 94.38 181 TYR A N 1
ATOM 1394 C CA . TYR A 1 181 ? -2.004 -7.538 -3.705 1.00 94.38 181 TYR A CA 1
ATOM 1395 C C . TYR A 1 181 ? -1.689 -8.575 -2.636 1.00 94.38 181 TYR A C 1
ATOM 1397 O O . TYR A 1 181 ? -2.001 -9.756 -2.784 1.00 94.38 181 TYR A O 1
ATOM 1405 N N . TRP A 1 182 ? -1.102 -8.091 -1.544 1.00 94.50 182 TRP A N 1
ATOM 1406 C CA . TRP A 1 182 ? -0.795 -8.863 -0.353 1.00 94.50 182 TRP A CA 1
ATOM 1407 C C . TRP A 1 182 ? -1.492 -8.268 0.868 1.00 94.50 182 TRP A C 1
ATOM 1409 O O . TRP A 1 182 ? -1.514 -7.049 1.072 1.00 94.50 182 TRP A O 1
ATOM 1419 N N . GLY A 1 183 ? -2.015 -9.159 1.700 1.00 95.81 183 GLY A N 1
ATOM 1420 C CA . GLY A 1 183 ? -2.693 -8.882 2.957 1.00 95.81 183 GLY A CA 1
ATOM 1421 C C . GLY A 1 183 ? -2.379 -9.953 4.003 1.00 95.81 183 GLY A C 1
ATOM 1422 O O . GLY A 1 183 ? -1.410 -10.701 3.894 1.00 95.81 183 GLY A O 1
ATOM 1423 N N . ALA A 1 184 ? -3.184 -10.006 5.053 1.00 95.44 184 ALA A N 1
ATOM 1424 C CA . ALA A 1 184 ? -3.157 -11.046 6.068 1.00 95.44 184 ALA A CA 1
ATOM 1425 C C . ALA A 1 184 ? -4.223 -12.108 5.775 1.00 95.44 184 ALA A C 1
ATOM 1427 O O . ALA A 1 184 ? -5.309 -11.785 5.295 1.00 95.44 184 ALA A O 1
ATOM 1428 N N . ALA A 1 185 ? -3.944 -13.360 6.136 1.00 93.12 185 ALA A N 1
ATOM 1429 C CA . ALA A 1 185 ? -4.966 -14.398 6.151 1.00 93.12 185 ALA A CA 1
ATOM 1430 C C . ALA A 1 185 ? -6.108 -14.005 7.119 1.00 93.12 185 ALA A C 1
ATOM 1432 O O . ALA A 1 185 ? -5.813 -13.646 8.266 1.00 93.12 185 ALA A O 1
ATOM 1433 N N . PRO A 1 186 ? -7.392 -14.112 6.720 1.00 92.81 186 PRO A N 1
ATOM 1434 C CA . PRO A 1 186 ? -8.541 -13.732 7.554 1.00 92.81 186 PRO A CA 1
ATOM 1435 C C . PRO A 1 186 ? -8.532 -14.359 8.950 1.00 92.81 186 PRO A C 1
ATOM 1437 O O . PRO A 1 186 ? -8.838 -13.690 9.933 1.00 92.81 186 PRO A O 1
ATOM 1440 N N . ALA A 1 187 ? -8.082 -15.613 9.057 1.00 92.25 187 ALA A N 1
ATOM 1441 C CA . ALA A 1 187 ? -7.986 -16.352 10.317 1.00 92.25 187 ALA A CA 1
ATOM 1442 C C . ALA A 1 187 ? -7.066 -15.702 11.373 1.00 92.25 187 ALA A C 1
ATOM 1444 O O . ALA A 1 187 ? -7.155 -16.042 12.552 1.00 92.25 187 ALA A O 1
ATOM 1445 N N . LYS A 1 188 ? -6.187 -14.765 10.983 1.00 93.00 188 LYS A N 1
ATOM 1446 C CA . LYS A 1 188 ? -5.328 -14.012 11.912 1.00 93.00 188 LYS A CA 1
ATOM 1447 C C . LYS A 1 188 ? -6.080 -12.909 12.669 1.00 93.00 188 LYS A C 1
ATOM 1449 O O . LYS A 1 188 ? -5.527 -12.360 13.620 1.00 93.00 188 LYS A O 1
ATOM 1454 N N . ILE A 1 189 ? -7.306 -12.567 12.263 1.00 95.31 189 ILE A N 1
ATOM 1455 C CA . ILE A 1 189 ? -8.085 -11.458 12.826 1.00 95.31 189 ILE A CA 1
ATOM 1456 C C . ILE A 1 189 ? -9.400 -12.005 13.417 1.00 95.31 189 ILE A C 1
ATOM 1458 O O . ILE A 1 189 ? -10.128 -12.712 12.722 1.00 95.31 189 ILE A O 1
ATOM 1462 N N . PRO A 1 190 ? -9.747 -11.690 14.682 1.00 95.81 190 PRO A N 1
ATOM 1463 C CA . PRO A 1 190 ? -11.030 -12.068 15.268 1.00 95.81 190 PRO A CA 1
ATOM 1464 C C . PRO A 1 190 ? -12.207 -11.578 14.424 1.00 95.81 190 PRO A C 1
ATOM 1466 O O . PRO A 1 190 ? -12.196 -10.445 13.935 1.00 95.81 190 PRO A O 1
ATOM 1469 N N . ARG A 1 191 ? -13.255 -12.404 14.312 1.00 94.94 191 ARG A N 1
ATOM 1470 C CA . ARG A 1 191 ? -14.424 -12.102 13.474 1.00 94.94 191 ARG A CA 1
ATOM 1471 C C . ARG A 1 191 ? -15.083 -10.768 13.834 1.00 94.94 191 ARG A C 1
ATOM 1473 O O . ARG A 1 191 ? -15.411 -10.000 12.942 1.00 94.94 191 ARG A O 1
ATOM 1480 N N . SER A 1 192 ? -15.170 -10.444 15.120 1.00 95.38 192 SER A N 1
ATOM 1481 C CA . SER A 1 192 ? -15.684 -9.158 15.603 1.00 95.38 192 SER A CA 1
ATOM 1482 C C . SER A 1 192 ? -14.895 -7.958 15.068 1.00 95.38 192 SER A C 1
ATOM 1484 O O . SER A 1 192 ? -15.488 -6.952 14.692 1.00 95.38 192 SER A O 1
ATOM 1486 N N . VAL A 1 193 ? -13.564 -8.038 15.014 1.00 96.75 193 VAL A N 1
ATOM 1487 C CA . VAL A 1 193 ? -12.719 -6.963 14.470 1.00 96.75 193 VAL A CA 1
ATOM 1488 C C . VAL A 1 193 ? -12.885 -6.877 12.952 1.00 96.75 193 VAL A C 1
ATOM 1490 O O . VAL A 1 193 ? -13.001 -5.773 12.421 1.00 96.75 193 VAL A O 1
ATOM 1493 N N . LEU A 1 194 ? -12.959 -8.023 12.261 1.00 95.62 194 LEU A N 1
ATOM 1494 C CA . LEU A 1 194 ? -13.241 -8.074 10.822 1.00 95.62 194 LEU A CA 1
ATOM 1495 C C . LEU A 1 194 ? -14.584 -7.429 10.481 1.00 95.62 194 LEU A C 1
ATOM 1497 O O . LEU A 1 194 ? -14.637 -6.612 9.570 1.00 95.62 194 LEU A O 1
ATOM 1501 N N . ASP A 1 195 ? -15.645 -7.754 11.218 1.00 95.06 195 ASP A N 1
ATOM 1502 C CA . ASP A 1 195 ? -16.982 -7.225 10.957 1.00 95.06 195 ASP A CA 1
ATOM 1503 C C . ASP A 1 195 ? -17.030 -5.706 11.193 1.00 95.06 195 ASP A C 1
ATOM 1505 O O . ASP A 1 195 ? -17.527 -4.969 10.340 1.00 95.06 195 ASP A O 1
ATOM 1509 N N . HIS A 1 196 ? -16.427 -5.210 12.283 1.00 96.38 196 HIS A N 1
ATOM 1510 C CA . HIS A 1 196 ? -16.362 -3.768 12.562 1.00 96.38 196 HIS A CA 1
ATOM 1511 C C . HIS A 1 196 ? -15.564 -2.983 11.515 1.00 96.38 196 HIS A C 1
ATOM 1513 O O . HIS A 1 196 ? -15.917 -1.852 11.184 1.00 96.38 196 HIS A O 1
ATOM 1519 N N . LEU A 1 197 ? -14.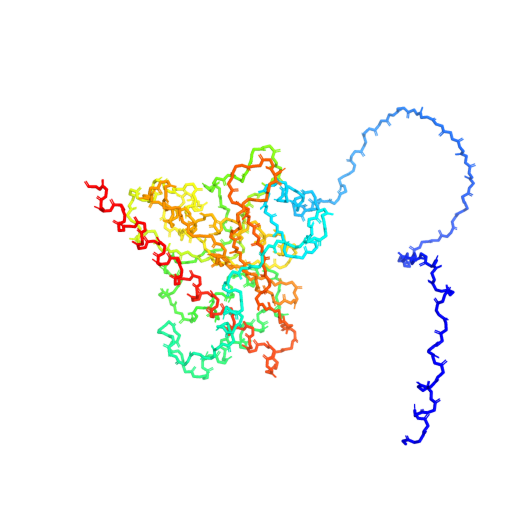473 -3.558 11.003 1.00 97.06 197 LEU A N 1
ATOM 1520 C CA . LEU A 1 197 ? -13.577 -2.896 10.054 1.00 97.06 197 LEU A CA 1
ATOM 1521 C C . LEU A 1 197 ? -13.810 -3.327 8.601 1.00 97.06 197 LEU A C 1
ATOM 1523 O O . LEU A 1 197 ? -13.024 -2.953 7.729 1.00 97.06 197 LEU A O 1
ATOM 1527 N N . SER A 1 198 ? -14.877 -4.082 8.323 1.00 96.25 198 SER A N 1
ATOM 1528 C CA . SER A 1 198 ? -15.100 -4.775 7.047 1.00 96.25 198 SER A CA 1
ATOM 1529 C C . SER A 1 198 ? -14.918 -3.852 5.842 1.00 96.25 198 SER A C 1
ATOM 1531 O O . SER A 1 198 ? -14.131 -4.143 4.944 1.00 96.25 198 SER A O 1
ATOM 1533 N N . ARG A 1 199 ? -15.521 -2.659 5.890 1.00 95.75 199 ARG A N 1
ATOM 1534 C CA . ARG A 1 199 ? -15.460 -1.654 4.815 1.00 95.75 199 ARG A CA 1
ATOM 1535 C C . ARG A 1 199 ? -14.071 -1.046 4.569 1.00 95.75 199 ARG A C 1
ATOM 1537 O O . ARG A 1 199 ? -13.907 -0.290 3.615 1.00 95.75 199 ARG A O 1
ATOM 1544 N N . PHE A 1 200 ? -13.083 -1.330 5.413 1.00 96.06 200 PHE A N 1
ATOM 1545 C CA . PHE A 1 200 ? -11.724 -0.791 5.309 1.00 96.06 200 PHE A CA 1
ATOM 1546 C C . PHE A 1 200 ? -10.674 -1.870 5.067 1.00 96.06 200 PHE A C 1
ATOM 1548 O O . PHE A 1 200 ? -9.714 -1.614 4.347 1.00 96.06 200 PHE A O 1
ATOM 1555 N N . ILE A 1 201 ? -10.836 -3.053 5.666 1.00 97.12 201 ILE A N 1
ATOM 1556 C CA . ILE A 1 201 ? -9.815 -4.107 5.616 1.00 97.12 201 ILE A CA 1
ATOM 1557 C C . ILE A 1 201 ? -10.248 -5.345 4.837 1.00 97.12 201 ILE A C 1
ATOM 1559 O O . ILE A 1 201 ? -9.384 -6.123 4.461 1.00 97.12 201 ILE A O 1
ATOM 1563 N N . VAL A 1 202 ? -11.534 -5.559 4.570 1.00 96.62 202 VAL A N 1
ATOM 1564 C CA . VAL A 1 202 ? -11.995 -6.722 3.802 1.00 96.62 202 VAL A CA 1
ATOM 1565 C C . VAL A 1 202 ? -12.247 -6.265 2.367 1.00 96.62 202 VAL A C 1
ATOM 1567 O O . VAL A 1 202 ? -13.215 -5.536 2.151 1.00 96.62 202 VAL A O 1
ATOM 1570 N N . PRO A 1 203 ? -11.402 -6.627 1.380 1.00 94.50 203 PRO A N 1
ATOM 1571 C CA . PRO A 1 203 ? -11.519 -6.008 0.070 1.00 94.50 203 PRO A CA 1
ATOM 1572 C C . PRO A 1 203 ? -12.673 -6.576 -0.770 1.00 94.50 203 PRO A C 1
ATOM 1574 O O . PRO A 1 203 ? -13.238 -5.836 -1.564 1.00 94.50 203 PRO A O 1
ATOM 1577 N N . GLY A 1 204 ? -13.088 -7.830 -0.560 1.00 90.06 204 GLY A N 1
ATOM 1578 C CA . GLY A 1 204 ? -14.218 -8.440 -1.274 1.00 90.06 204 GLY A CA 1
ATOM 1579 C C . GLY A 1 204 ? -15.024 -9.410 -0.412 1.00 90.06 204 GLY A C 1
ATOM 1580 O O . GLY A 1 204 ? -14.732 -9.593 0.766 1.00 90.06 204 GLY A O 1
ATOM 1581 N N . THR A 1 205 ? -16.049 -10.032 -0.992 1.00 82.00 205 THR A N 1
ATOM 1582 C CA . THR A 1 205 ? -17.020 -10.869 -0.255 1.00 82.00 205 THR A CA 1
ATOM 1583 C C . THR A 1 205 ? -16.557 -12.304 0.023 1.00 82.00 205 THR A C 1
ATOM 1585 O O . THR A 1 205 ? -17.151 -12.989 0.852 1.00 82.00 205 THR A O 1
ATOM 1588 N N . GLU A 1 206 ? -15.500 -12.774 -0.640 1.00 84.69 206 GLU A N 1
ATOM 1589 C CA . GLU A 1 206 ? -15.001 -14.143 -0.483 1.00 84.69 206 GLU A CA 1
ATOM 1590 C C . GLU A 1 206 ? -14.145 -14.310 0.783 1.00 84.69 206 GLU A C 1
ATOM 1592 O O . GLU A 1 206 ? -13.060 -13.741 0.904 1.00 84.69 206 GLU A O 1
ATOM 1597 N N . GLU A 1 207 ? -14.612 -15.149 1.711 1.00 80.44 207 GLU A N 1
ATOM 1598 C CA . GLU A 1 207 ? -14.091 -15.234 3.087 1.00 80.44 207 GLU A CA 1
ATOM 1599 C C . GLU A 1 207 ? -12.658 -15.767 3.234 1.00 80.44 207 GLU A C 1
ATOM 1601 O O . GLU A 1 207 ? -12.059 -15.605 4.293 1.00 80.44 207 GLU A O 1
ATOM 1606 N N . HIS A 1 208 ? -12.102 -16.414 2.208 1.00 84.31 208 HIS A N 1
ATOM 1607 C CA . HIS A 1 208 ? -10.758 -17.005 2.250 1.00 84.31 208 HIS A CA 1
ATOM 1608 C C . HIS A 1 208 ? -9.667 -16.062 1.723 1.00 84.31 208 HIS A C 1
ATOM 1610 O O . HIS A 1 208 ? -8.483 -16.395 1.775 1.00 84.31 208 HIS A O 1
ATOM 1616 N N . ARG A 1 209 ? -10.051 -14.898 1.188 1.00 90.19 209 ARG A N 1
ATOM 1617 C CA . ARG A 1 209 ? -9.122 -13.986 0.518 1.00 90.19 209 ARG A CA 1
ATOM 1618 C C . ARG A 1 209 ? -8.372 -13.092 1.508 1.00 90.19 209 ARG A C 1
ATOM 1620 O O . ARG A 1 209 ? -8.905 -12.789 2.575 1.00 90.19 209 ARG A O 1
ATOM 1627 N N . PRO A 1 210 ? -7.162 -12.618 1.160 1.00 94.19 210 PRO A N 1
ATOM 1628 C CA . PRO A 1 210 ? -6.381 -11.781 2.061 1.00 94.19 210 PRO A CA 1
ATOM 1629 C C . PRO A 1 210 ? -7.116 -10.489 2.438 1.00 94.19 210 PRO A C 1
ATOM 1631 O O . PRO A 1 210 ? -7.701 -9.819 1.581 1.00 94.19 210 PRO A O 1
ATOM 1634 N N . VAL A 1 211 ? -7.015 -10.120 3.714 1.00 96.75 211 VAL A N 1
ATOM 1635 C CA . VAL A 1 211 ? -7.573 -8.900 4.321 1.00 96.75 211 VAL A CA 1
ATOM 1636 C C . VAL A 1 211 ? -6.463 -7.928 4.726 1.00 96.75 211 VAL A C 1
ATOM 1638 O O . VAL A 1 211 ? -5.288 -8.273 4.731 1.00 96.75 211 VAL A O 1
ATOM 1641 N N . ALA A 1 212 ? -6.821 -6.698 5.079 1.00 97.56 212 ALA A N 1
ATOM 1642 C CA . ALA A 1 212 ? -5.914 -5.602 5.407 1.00 97.56 212 ALA A CA 1
ATOM 1643 C C . ALA A 1 212 ? -4.806 -5.408 4.349 1.00 97.56 212 ALA A C 1
ATOM 1645 O O . ALA A 1 212 ? -3.621 -5.473 4.684 1.00 97.56 212 ALA A O 1
ATOM 1646 N N . PRO A 1 213 ? -5.157 -5.217 3.064 1.00 97.56 213 PRO A N 1
ATOM 1647 C CA . PRO A 1 213 ? -4.164 -5.144 2.004 1.00 97.56 213 PRO A CA 1
ATOM 1648 C C . PRO A 1 213 ? -3.307 -3.886 2.160 1.00 97.56 213 PRO A C 1
ATOM 1650 O O . PRO A 1 213 ? -3.836 -2.803 2.395 1.00 97.56 213 PRO A O 1
ATOM 1653 N N . ASN A 1 214 ? -1.988 -4.000 2.018 1.00 98.31 214 ASN A N 1
ATOM 1654 C CA . ASN A 1 214 ? -1.099 -2.831 2.089 1.00 98.31 214 ASN A CA 1
ATOM 1655 C C . ASN A 1 214 ? 0.191 -2.951 1.264 1.00 98.31 214 ASN A C 1
ATOM 1657 O O . ASN A 1 214 ? 1.070 -2.091 1.361 1.00 98.31 214 ASN A O 1
ATOM 1661 N N . PHE A 1 215 ? 0.296 -3.986 0.435 1.00 97.88 215 PHE A N 1
ATOM 1662 C CA . PHE A 1 215 ? 1.334 -4.113 -0.576 1.00 97.88 215 PHE A CA 1
ATOM 1663 C C . PHE A 1 215 ? 0.696 -4.531 -1.899 1.00 97.88 215 PHE A C 1
ATOM 1665 O O . PHE A 1 215 ? -0.110 -5.461 -1.928 1.00 97.88 215 PHE A O 1
ATOM 1672 N N . PHE A 1 216 ? 1.039 -3.834 -2.977 1.00 96.81 216 PHE A N 1
ATOM 1673 C CA . PHE A 1 216 ? 0.381 -3.963 -4.276 1.00 96.81 216 PHE A CA 1
ATOM 1674 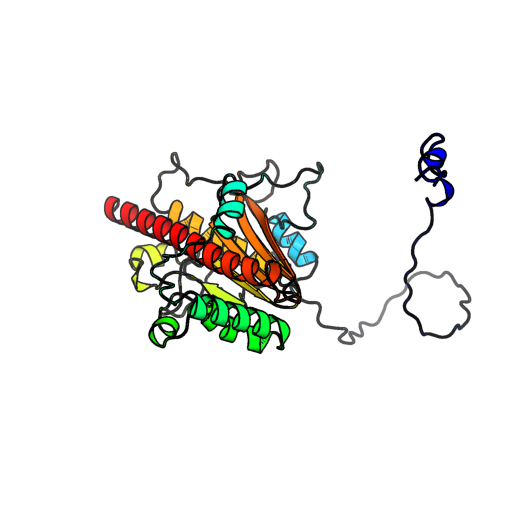C C . PHE A 1 216 ? 1.402 -3.997 -5.408 1.00 96.81 216 PHE A C 1
ATOM 1676 O O . PHE A 1 216 ? 2.477 -3.400 -5.300 1.00 96.81 216 PHE A O 1
ATOM 1683 N N . ILE A 1 217 ? 1.040 -4.643 -6.513 1.00 93.62 217 ILE A N 1
ATOM 1684 C CA . ILE A 1 217 ? 1.750 -4.536 -7.788 1.00 93.62 217 ILE A CA 1
ATOM 1685 C C . ILE A 1 217 ? 0.737 -4.156 -8.865 1.00 93.62 217 ILE A C 1
ATOM 1687 O O . ILE A 1 217 ? -0.326 -4.765 -8.952 1.00 93.62 217 ILE A O 1
ATOM 1691 N N . GLU A 1 218 ? 1.088 -3.162 -9.675 1.00 92.94 218 GLU A N 1
ATOM 1692 C CA . GLU A 1 218 ? 0.315 -2.687 -10.824 1.00 92.94 218 GLU A CA 1
ATOM 1693 C C . GLU A 1 218 ? 1.205 -2.671 -12.064 1.00 92.94 218 GLU A C 1
ATOM 1695 O O . GLU A 1 218 ? 2.339 -2.188 -12.028 1.00 92.94 218 GLU A O 1
ATOM 1700 N N . MET A 1 219 ? 0.719 -3.200 -13.179 1.00 87.81 219 MET A N 1
ATOM 1701 C CA . MET A 1 219 ? 1.524 -3.373 -14.382 1.00 87.81 219 MET A CA 1
ATOM 1702 C C . MET A 1 219 ? 0.832 -2.820 -15.619 1.00 87.81 219 MET A C 1
ATOM 1704 O O . MET A 1 219 ? -0.388 -2.685 -15.682 1.00 87.81 219 MET A O 1
ATOM 1708 N N . GLY A 1 220 ? 1.656 -2.481 -16.606 1.00 84.44 220 GLY A N 1
ATOM 1709 C CA . GLY A 1 220 ? 1.218 -2.026 -17.912 1.00 84.44 220 GLY A CA 1
ATOM 1710 C C . GLY A 1 220 ? 0.632 -0.621 -17.900 1.00 84.44 220 GLY A C 1
ATOM 1711 O O . GLY A 1 220 ? 1.151 0.309 -17.272 1.00 84.44 220 GLY A O 1
ATOM 1712 N N . ASN A 1 221 ? -0.428 -0.443 -18.680 1.00 84.06 221 ASN A N 1
ATOM 1713 C CA . ASN A 1 221 ? -0.961 0.881 -18.962 1.00 84.06 221 ASN A CA 1
ATOM 1714 C C . ASN A 1 221 ? -1.609 1.500 -17.725 1.00 84.06 221 ASN A C 1
ATOM 1716 O O . ASN A 1 221 ? -2.385 0.865 -17.014 1.00 84.06 221 ASN A O 1
ATOM 1720 N N . PHE A 1 222 ? -1.322 2.783 -17.504 1.00 88.50 222 PHE A N 1
ATOM 1721 C CA . PHE A 1 222 ? -1.843 3.546 -16.369 1.00 88.50 222 PHE A CA 1
ATOM 1722 C C . PHE A 1 222 ? -1.480 2.957 -14.991 1.00 88.50 222 PHE A C 1
ATOM 1724 O O . PHE A 1 222 ? -2.134 3.305 -14.007 1.00 88.50 222 PHE A O 1
ATOM 1731 N N . ALA A 1 223 ? -0.435 2.120 -14.890 1.00 90.88 223 ALA A N 1
ATOM 1732 C CA . ALA A 1 223 ? -0.008 1.490 -13.635 1.00 90.88 223 ALA A CA 1
ATOM 1733 C C . ALA A 1 223 ? 0.169 2.501 -12.490 1.00 90.88 223 ALA A C 1
ATOM 1735 O O . ALA A 1 223 ? -0.288 2.263 -11.379 1.00 90.88 223 ALA A O 1
ATOM 1736 N N . GLU A 1 224 ? 0.737 3.678 -12.765 1.00 91.38 224 GLU A N 1
ATOM 1737 C CA . GLU A 1 224 ? 0.895 4.747 -11.770 1.00 91.38 224 GLU A CA 1
ATOM 1738 C C . GLU A 1 224 ? -0.448 5.289 -11.252 1.00 91.38 224 GLU A C 1
ATOM 1740 O O . GLU A 1 224 ? -0.598 5.564 -10.063 1.00 91.38 224 GLU A O 1
ATOM 1745 N N . ARG A 1 225 ? -1.454 5.418 -12.125 1.00 91.56 225 ARG A N 1
ATOM 1746 C CA . ARG A 1 225 ? -2.794 5.906 -11.756 1.00 91.56 225 ARG A CA 1
ATOM 1747 C C . ARG A 1 225 ? -3.563 4.843 -10.972 1.00 91.56 225 ARG A C 1
ATOM 1749 O O . ARG A 1 225 ? -4.218 5.166 -9.984 1.00 91.56 225 ARG A O 1
ATOM 1756 N N . ARG A 1 226 ? -3.429 3.574 -11.362 1.00 92.94 226 ARG A N 1
ATOM 1757 C CA . ARG A 1 226 ? -3.970 2.425 -10.619 1.00 92.94 226 ARG A CA 1
ATOM 1758 C C . ARG A 1 226 ? -3.337 2.311 -9.229 1.00 92.94 226 ARG A C 1
ATOM 1760 O O . ARG A 1 226 ? -4.055 2.181 -8.239 1.00 92.94 226 ARG A O 1
ATOM 1767 N N . ALA A 1 227 ? -2.023 2.518 -9.145 1.00 95.00 227 ALA A N 1
ATOM 1768 C CA . ALA A 1 227 ? -1.268 2.509 -7.898 1.00 95.00 227 ALA A CA 1
ATOM 1769 C C . ALA A 1 227 ? -1.752 3.570 -6.904 1.00 95.00 227 ALA A C 1
ATOM 1771 O O . ALA A 1 227 ? -1.806 3.300 -5.708 1.00 95.00 227 ALA A O 1
ATOM 1772 N N . VAL A 1 228 ? -2.151 4.762 -7.369 1.00 94.38 228 VAL A N 1
ATOM 1773 C CA . VAL A 1 228 ? -2.740 5.798 -6.496 1.00 94.38 228 VAL A CA 1
ATOM 1774 C C . VAL A 1 228 ? -4.002 5.291 -5.801 1.00 94.38 228 VAL A C 1
ATOM 1776 O O . VAL A 1 228 ? -4.147 5.482 -4.595 1.00 94.38 228 VAL A O 1
ATOM 1779 N N . ASN A 1 229 ? -4.877 4.608 -6.541 1.00 93.06 229 ASN A N 1
ATOM 1780 C CA . ASN A 1 229 ? -6.104 4.034 -5.996 1.00 93.06 229 ASN A CA 1
ATOM 1781 C C . ASN A 1 229 ? -5.789 2.928 -4.973 1.00 93.06 229 ASN A C 1
ATOM 1783 O O . ASN A 1 229 ? -6.190 3.021 -3.812 1.00 93.06 229 ASN A O 1
ATOM 1787 N N . ALA A 1 230 ? -4.988 1.934 -5.370 1.00 95.75 230 ALA A N 1
ATOM 1788 C CA . ALA A 1 230 ? -4.603 0.817 -4.506 1.00 95.75 230 ALA A CA 1
ATOM 1789 C C . ALA A 1 230 ? -3.868 1.285 -3.234 1.00 95.75 230 ALA A C 1
ATOM 1791 O O . ALA A 1 230 ? -4.224 0.902 -2.118 1.00 95.75 230 ALA A O 1
ATOM 1792 N N . GLY A 1 231 ? -2.890 2.181 -3.386 1.00 96.75 231 GLY A N 1
ATOM 1793 C CA . GLY A 1 231 ? -2.119 2.748 -2.284 1.00 96.75 231 GLY A CA 1
ATOM 1794 C C . GLY A 1 231 ? -2.984 3.518 -1.286 1.00 96.75 231 GLY A C 1
ATOM 1795 O O . GLY A 1 231 ? -2.813 3.352 -0.077 1.00 96.75 231 GLY A O 1
ATOM 1796 N N . ALA A 1 232 ? -3.960 4.298 -1.762 1.00 95.44 232 ALA A N 1
ATOM 1797 C CA . ALA A 1 232 ? -4.897 5.002 -0.890 1.00 95.44 232 ALA A CA 1
ATOM 1798 C C . ALA A 1 232 ? -5.809 4.044 -0.103 1.00 95.44 232 ALA A C 1
ATOM 1800 O O . ALA A 1 232 ? -6.063 4.282 1.080 1.00 95.44 232 ALA A O 1
ATOM 1801 N N . ILE A 1 233 ? -6.250 2.934 -0.709 1.00 96.25 233 ILE A N 1
ATOM 1802 C CA . ILE A 1 233 ? -6.985 1.887 0.019 1.00 96.25 233 ILE A CA 1
ATOM 1803 C C . ILE A 1 233 ? -6.100 1.259 1.095 1.00 96.25 233 ILE A C 1
ATOM 1805 O O . ILE A 1 233 ? -6.530 1.150 2.242 1.00 96.25 233 ILE A O 1
ATOM 1809 N N . GLY A 1 234 ? -4.858 0.896 0.766 1.00 97.88 234 GLY A N 1
ATOM 1810 C CA . GLY A 1 234 ? -3.976 0.262 1.744 1.00 97.88 234 GLY A CA 1
ATOM 1811 C C . GLY A 1 234 ? -3.641 1.165 2.930 1.00 97.88 234 GLY A C 1
ATOM 1812 O O . GLY A 1 234 ? -3.629 0.717 4.075 1.00 97.88 234 GLY A O 1
ATOM 1813 N N . VAL A 1 235 ? -3.456 2.464 2.684 1.00 97.38 235 VAL A N 1
ATOM 1814 C CA . VAL A 1 235 ? -3.301 3.456 3.753 1.00 97.38 235 VAL A CA 1
ATOM 1815 C C . VAL A 1 235 ? -4.527 3.483 4.667 1.00 97.38 235 VAL A C 1
ATOM 1817 O O . VAL A 1 235 ? -4.369 3.463 5.889 1.00 97.38 235 VAL A O 1
ATOM 1820 N N . ARG A 1 236 ? -5.741 3.499 4.098 1.00 95.38 236 ARG A N 1
ATOM 1821 C CA . ARG A 1 236 ? -6.988 3.467 4.880 1.00 95.38 236 ARG A CA 1
ATOM 1822 C C . ARG A 1 236 ? -7.116 2.183 5.691 1.00 95.38 236 ARG A C 1
ATOM 1824 O O . ARG A 1 236 ? -7.520 2.262 6.847 1.00 95.38 236 ARG A O 1
ATOM 1831 N N . ALA A 1 237 ? -6.746 1.038 5.123 1.00 97.56 237 ALA A N 1
ATOM 1832 C CA . ALA A 1 237 ? -6.801 -0.251 5.803 1.00 97.56 237 ALA A CA 1
ATOM 1833 C C . ALA A 1 237 ? -5.917 -0.265 7.061 1.00 97.56 237 ALA A C 1
ATOM 1835 O O . ALA A 1 237 ? -6.397 -0.564 8.156 1.00 97.56 237 ALA A O 1
ATOM 1836 N N . ILE A 1 238 ? -4.643 0.123 6.929 1.00 98.38 238 ILE A N 1
ATOM 1837 C CA . ILE A 1 238 ? -3.712 0.168 8.065 1.00 98.38 238 ILE A CA 1
ATOM 1838 C C . ILE A 1 238 ? -4.131 1.230 9.082 1.00 98.38 238 ILE A C 1
ATOM 1840 O O . ILE A 1 238 ? -4.157 0.957 10.279 1.00 98.38 238 ILE A O 1
ATOM 1844 N N . HIS A 1 239 ? -4.542 2.415 8.631 1.00 96.69 239 HIS A N 1
ATOM 1845 C CA . HIS A 1 239 ? -5.004 3.462 9.537 1.00 96.69 239 HIS A CA 1
ATOM 1846 C C . HIS A 1 239 ? -6.263 3.072 10.323 1.00 96.69 239 HIS A C 1
ATOM 1848 O O . HIS A 1 239 ? -6.369 3.401 11.505 1.00 96.69 239 HIS A O 1
ATOM 1854 N N . ALA A 1 240 ? -7.205 2.360 9.700 1.00 96.69 240 ALA A N 1
ATOM 1855 C CA . ALA A 1 240 ? -8.400 1.863 10.374 1.00 96.69 240 ALA A CA 1
ATOM 1856 C C . ALA A 1 240 ? -8.036 0.864 11.485 1.00 96.69 240 ALA A C 1
ATOM 1858 O O . ALA A 1 240 ? -8.559 0.969 12.593 1.00 96.69 240 ALA A O 1
ATOM 1859 N N . LEU A 1 241 ? -7.083 -0.041 11.232 1.00 98.12 241 LEU A N 1
ATOM 1860 C CA . LEU A 1 241 ? -6.555 -0.958 12.253 1.00 98.12 241 LEU A CA 1
ATOM 1861 C C . LEU A 1 241 ? -5.859 -0.209 13.394 1.00 98.12 241 LEU A C 1
ATOM 1863 O O . LEU A 1 241 ? -6.128 -0.462 14.567 1.00 98.12 241 LEU A O 1
ATOM 1867 N N . GLU A 1 242 ? -4.985 0.743 13.066 1.00 97.12 242 GLU A N 1
ATOM 1868 C CA . GLU A 1 242 ? -4.287 1.556 14.064 1.00 97.12 242 GLU A CA 1
ATOM 1869 C C . GLU A 1 242 ? -5.251 2.371 14.929 1.00 97.12 242 GLU A C 1
ATOM 1871 O O . GLU A 1 242 ? -4.975 2.553 16.113 1.00 97.12 242 GLU A O 1
ATOM 1876 N N . SER A 1 243 ? -6.364 2.838 14.359 1.00 95.50 243 SER A N 1
ATOM 1877 C CA . SER A 1 243 ? -7.360 3.672 15.046 1.00 95.50 243 SER A CA 1
ATOM 1878 C C . SER A 1 243 ? -8.402 2.865 15.820 1.00 95.50 243 SER A C 1
ATOM 1880 O O . SER A 1 243 ? -9.036 3.398 16.726 1.00 95.50 243 SER A O 1
ATOM 1882 N N . TYR A 1 244 ? -8.594 1.587 15.488 1.00 96.88 244 TYR A N 1
ATOM 1883 C CA . TYR A 1 244 ? -9.626 0.746 16.090 1.00 96.88 244 TYR A CA 1
ATOM 1884 C C . TYR A 1 244 ? -9.515 0.700 17.616 1.00 96.88 244 TYR A C 1
ATOM 1886 O O . TYR A 1 244 ? -8.483 0.280 18.131 1.00 96.88 244 TYR A O 1
ATOM 1894 N N . GLY A 1 245 ? -10.563 1.110 18.336 1.00 93.56 245 GLY A N 1
ATOM 1895 C CA . GLY A 1 245 ? -10.594 1.100 19.804 1.00 93.56 245 GLY A CA 1
ATOM 1896 C C . GLY A 1 245 ? -9.708 2.153 20.481 1.00 93.56 245 GLY A C 1
ATOM 1897 O O . GLY A 1 245 ? -9.499 2.062 21.686 1.00 93.56 245 GLY A O 1
ATOM 1898 N N . ARG A 1 246 ? -9.159 3.131 19.743 1.00 94.00 246 ARG A N 1
ATOM 1899 C CA . ARG A 1 246 ? -8.455 4.273 20.346 1.00 94.00 246 ARG A CA 1
ATOM 1900 C C . ARG A 1 246 ? -9.439 5.357 20.790 1.00 94.00 246 ARG A C 1
ATOM 1902 O O . ARG A 1 246 ? -10.422 5.592 20.083 1.00 94.00 246 ARG A O 1
ATOM 1909 N N . PRO A 1 247 ? -9.173 6.043 21.911 1.00 90.06 247 PRO A N 1
ATOM 1910 C CA . PRO A 1 247 ? -9.942 7.214 22.291 1.00 90.06 247 PRO A CA 1
ATOM 1911 C C . PRO A 1 247 ? -9.585 8.411 21.391 1.00 90.06 247 PRO A C 1
ATOM 1913 O O . PRO A 1 247 ? -8.526 8.458 20.761 1.00 90.06 247 PRO A O 1
ATOM 1916 N N . ASN A 1 248 ? -10.496 9.382 21.297 1.00 83.62 248 ASN A N 1
ATOM 1917 C CA . ASN A 1 248 ? -10.378 10.504 20.356 1.00 83.62 248 ASN A CA 1
ATOM 1918 C C . ASN A 1 248 ? -9.212 11.461 20.667 1.00 83.62 248 ASN A C 1
ATOM 1920 O O . ASN A 1 248 ? -8.751 12.170 19.774 1.00 83.62 248 ASN A O 1
ATOM 1924 N N . ASP A 1 249 ? -8.763 11.510 21.919 1.00 88.44 249 ASP A N 1
ATOM 1925 C CA . ASP A 1 249 ? -7.632 12.308 22.396 1.00 88.44 249 ASP A CA 1
ATOM 1926 C C . ASP A 1 249 ? -6.268 11.640 22.152 1.00 88.44 249 ASP A C 1
ATOM 1928 O O . ASP A 1 249 ? -5.241 12.316 22.207 1.00 88.44 249 ASP A O 1
ATOM 1932 N N . GLU A 1 250 ? -6.251 10.360 21.768 1.00 89.25 250 GLU A N 1
ATOM 1933 C CA . GLU A 1 250 ? -5.046 9.624 21.372 1.00 89.25 250 GLU A CA 1
ATOM 1934 C C . GLU A 1 250 ? -5.150 9.087 19.931 1.00 89.25 250 GLU A C 1
ATOM 1936 O O . GLU A 1 250 ? -5.163 7.869 19.704 1.00 89.25 250 GLU A O 1
ATOM 1941 N N . PRO A 1 251 ? -5.227 9.973 18.919 1.00 88.56 251 PRO A N 1
ATOM 1942 C CA . PRO A 1 251 ? -5.398 9.556 17.535 1.00 88.56 251 PRO A CA 1
ATOM 1943 C C . PRO A 1 251 ? -4.207 8.729 17.034 1.00 88.56 251 PRO A C 1
ATOM 1945 O O . PRO A 1 251 ? -3.060 8.906 17.451 1.00 88.56 251 PRO A O 1
ATOM 1948 N N . ALA A 1 252 ? -4.476 7.839 16.075 1.00 91.50 252 ALA A N 1
ATOM 1949 C CA . ALA A 1 252 ? -3.426 7.099 15.387 1.00 91.50 252 ALA A CA 1
ATOM 1950 C C . ALA A 1 252 ? -2.420 8.048 14.714 1.00 91.50 252 ALA A C 1
ATOM 1952 O O . ALA A 1 252 ? -2.790 9.053 14.099 1.00 91.50 252 ALA A O 1
ATOM 1953 N N . ALA A 1 253 ? -1.140 7.686 14.800 1.00 90.81 253 ALA A N 1
ATOM 1954 C CA . ALA A 1 253 ? -0.057 8.470 14.229 1.00 90.81 253 ALA A CA 1
ATOM 1955 C C . ALA A 1 253 ? -0.205 8.626 12.703 1.00 90.81 253 ALA A C 1
ATOM 1957 O O . ALA A 1 253 ? -0.647 7.722 11.982 1.00 90.81 253 ALA A O 1
ATOM 1958 N N . LEU A 1 254 ? 0.197 9.797 12.212 1.00 94.00 254 LEU A N 1
ATOM 1959 C CA . LEU A 1 254 ? 0.248 10.137 10.791 1.00 94.00 254 LEU A CA 1
ATOM 1960 C C . LEU A 1 254 ? 1.706 10.303 10.339 1.00 94.00 254 LEU A C 1
ATOM 1962 O O . LEU A 1 254 ? 2.629 10.372 11.150 1.00 94.00 254 LEU A O 1
ATOM 1966 N N . GLY A 1 255 ? 1.904 10.405 9.028 1.00 94.00 255 GLY A N 1
ATOM 1967 C CA . GLY A 1 255 ? 3.173 10.773 8.404 1.00 94.00 255 GLY A CA 1
ATOM 1968 C C . GLY A 1 255 ? 4.088 9.609 8.036 1.00 94.00 255 GLY A C 1
ATOM 1969 O O . GLY A 1 255 ? 4.916 9.777 7.147 1.00 94.00 255 GLY A O 1
ATOM 1970 N N . ASP A 1 256 ? 3.933 8.426 8.628 1.00 97.19 256 ASP A N 1
ATOM 1971 C CA . ASP A 1 256 ? 4.675 7.235 8.197 1.00 97.19 256 ASP A CA 1
ATOM 1972 C C . ASP A 1 256 ? 4.021 6.542 6.998 1.00 97.19 256 ASP A C 1
ATOM 1974 O O . ASP A 1 256 ? 2.801 6.576 6.819 1.00 97.19 256 ASP A O 1
ATOM 1978 N N . ILE A 1 257 ? 4.848 5.903 6.166 1.00 98.38 257 ILE A N 1
ATOM 1979 C CA . ILE A 1 257 ? 4.386 5.072 5.047 1.00 98.38 257 ILE A CA 1
ATOM 1980 C C . ILE A 1 257 ? 3.650 3.843 5.582 1.00 98.38 257 ILE A C 1
ATOM 1982 O O . ILE A 1 257 ? 4.221 3.043 6.320 1.00 98.38 257 ILE A O 1
ATOM 1986 N N . LYS A 1 258 ? 2.388 3.694 5.171 1.00 97.94 258 LYS A N 1
ATOM 1987 C CA . LYS A 1 258 ? 1.469 2.631 5.606 1.00 97.94 258 LYS A CA 1
ATOM 1988 C C . LYS A 1 258 ? 1.152 1.614 4.513 1.00 97.94 258 LYS A C 1
ATOM 1990 O O . LYS A 1 258 ? 0.791 0.480 4.816 1.00 97.94 258 LYS A O 1
ATOM 1995 N N . ALA A 1 259 ? 1.290 2.005 3.250 1.00 98.44 259 ALA A N 1
ATOM 1996 C CA . ALA A 1 259 ? 1.116 1.105 2.119 1.00 98.44 259 ALA A CA 1
ATOM 1997 C C . ALA A 1 259 ? 2.196 1.324 1.067 1.00 98.44 259 ALA A C 1
ATOM 1999 O O . ALA A 1 259 ? 2.756 2.416 0.942 1.00 98.44 259 ALA A O 1
ATOM 2000 N N . ILE A 1 260 ? 2.478 0.274 0.304 1.00 98.56 260 ILE A N 1
ATOM 2001 C CA . ILE A 1 260 ? 3.453 0.297 -0.781 1.00 98.56 260 ILE A CA 1
ATOM 2002 C C . ILE A 1 260 ? 2.803 -0.228 -2.056 1.00 98.56 260 ILE A C 1
ATOM 2004 O O . ILE A 1 260 ? 2.136 -1.258 -2.035 1.00 98.56 260 ILE A O 1
ATOM 2008 N N . CYS A 1 261 ? 3.032 0.453 -3.176 1.00 97.75 261 CYS A N 1
ATOM 2009 C CA . CYS A 1 261 ? 2.681 -0.062 -4.495 1.00 97.75 261 CYS A CA 1
ATOM 2010 C C . CYS A 1 261 ? 3.921 -0.099 -5.381 1.00 97.75 261 CYS A C 1
ATOM 2012 O O . CYS A 1 261 ? 4.622 0.903 -5.525 1.00 97.75 261 CYS A O 1
ATOM 2014 N N . VAL A 1 262 ? 4.175 -1.246 -5.997 1.00 95.44 262 VAL A N 1
ATOM 2015 C CA . VAL A 1 262 ? 5.158 -1.390 -7.067 1.00 95.44 262 VAL A CA 1
ATOM 2016 C C . VAL A 1 262 ? 4.436 -1.210 -8.390 1.00 95.44 262 VAL A C 1
ATOM 2018 O O . VAL A 1 262 ? 3.343 -1.731 -8.586 1.00 95.44 262 VAL A O 1
ATOM 2021 N N . THR A 1 263 ? 5.040 -0.468 -9.302 1.00 93.06 263 THR A N 1
ATOM 2022 C CA . THR A 1 263 ? 4.537 -0.309 -10.665 1.00 93.06 263 THR A CA 1
ATOM 2023 C C . THR A 1 263 ? 5.542 -0.857 -11.654 1.00 93.06 263 THR A C 1
ATOM 2025 O O . THR A 1 263 ? 6.748 -0.757 -11.415 1.00 93.06 263 THR A O 1
ATOM 2028 N N . TYR A 1 264 ? 5.055 -1.401 -12.766 1.00 87.38 264 TYR A N 1
ATOM 2029 C CA . TYR A 1 264 ? 5.896 -1.736 -13.906 1.00 87.38 264 TYR A CA 1
ATOM 2030 C C . TYR A 1 264 ? 5.263 -1.337 -15.236 1.00 87.38 264 TYR A C 1
ATOM 2032 O O . TYR A 1 264 ? 4.253 -1.895 -15.657 1.00 87.38 264 TYR A O 1
ATOM 2040 N N . SER A 1 265 ? 5.910 -0.407 -15.929 1.00 80.44 265 SER A N 1
ATOM 2041 C CA . SER A 1 265 ? 5.533 0.082 -17.263 1.00 80.44 265 SER A CA 1
ATOM 2042 C C . SER A 1 265 ? 6.790 0.288 -18.120 1.00 80.44 265 SER A C 1
ATOM 2044 O O . SER A 1 265 ? 7.009 1.336 -18.720 1.00 80.44 265 SER A O 1
ATOM 2046 N N . GLY A 1 266 ? 7.678 -0.711 -18.107 1.00 77.38 266 GLY A N 1
ATOM 2047 C CA . GLY A 1 266 ? 9.032 -0.646 -18.676 1.00 77.38 266 GLY A CA 1
ATOM 2048 C C . GLY A 1 266 ? 10.098 -0.265 -17.643 1.00 77.38 266 GLY A C 1
ATOM 2049 O O . GLY A 1 266 ? 11.198 -0.817 -17.653 1.00 77.38 266 GLY A O 1
ATOM 2050 N N . THR A 1 267 ? 9.747 0.583 -16.676 1.00 84.81 267 THR A N 1
ATOM 2051 C CA . THR A 1 267 ? 10.534 0.823 -15.456 1.00 84.81 267 THR A CA 1
ATOM 2052 C C . THR A 1 267 ? 9.797 0.292 -14.239 1.00 84.81 267 THR A C 1
ATOM 2054 O O . THR A 1 267 ? 8.578 0.436 -14.155 1.00 84.81 267 THR A O 1
ATOM 2057 N N . LEU A 1 268 ? 10.532 -0.286 -13.289 1.00 90.31 268 LEU A N 1
ATOM 2058 C CA . LEU A 1 268 ? 9.995 -0.657 -11.986 1.00 90.31 268 LEU A CA 1
ATOM 2059 C C . LEU A 1 268 ? 10.108 0.538 -11.043 1.00 90.31 268 LEU A C 1
ATOM 2061 O O . LEU A 1 268 ? 11.217 1.002 -10.795 1.00 90.31 268 LEU A O 1
ATOM 2065 N N . THR A 1 269 ? 8.993 1.010 -10.488 1.00 94.00 269 THR A N 1
ATOM 2066 C CA . THR A 1 269 ? 8.990 2.078 -9.474 1.00 94.00 269 THR A CA 1
ATOM 2067 C C . THR A 1 269 ? 8.241 1.626 -8.232 1.00 94.00 269 THR A C 1
ATOM 2069 O O . THR A 1 269 ? 7.109 1.157 -8.326 1.00 94.00 269 THR A O 1
ATOM 2072 N N . ILE A 1 270 ? 8.858 1.798 -7.062 1.00 97.00 270 ILE A N 1
ATOM 2073 C CA . ILE A 1 270 ? 8.235 1.541 -5.761 1.00 97.00 270 ILE A CA 1
ATOM 2074 C C . ILE A 1 270 ? 7.753 2.871 -5.179 1.00 97.00 270 ILE A C 1
ATOM 2076 O O . ILE A 1 270 ? 8.555 3.774 -4.920 1.00 97.00 270 ILE A O 1
ATOM 2080 N N . TYR A 1 271 ? 6.451 2.966 -4.928 1.00 97.94 271 TYR A N 1
ATOM 2081 C CA . TYR A 1 271 ? 5.802 4.086 -4.255 1.00 97.94 271 TYR A CA 1
ATOM 2082 C C . TYR A 1 271 ? 5.460 3.720 -2.812 1.00 97.94 271 TYR A C 1
ATOM 2084 O O . TYR A 1 271 ? 4.905 2.655 -2.552 1.00 97.94 271 TYR A O 1
ATOM 2092 N N . GLY A 1 272 ? 5.758 4.620 -1.879 1.00 98.19 272 GLY A N 1
ATOM 2093 C CA . GLY A 1 272 ? 5.217 4.594 -0.522 1.00 98.19 272 GLY A CA 1
ATOM 2094 C C . GLY A 1 272 ? 4.030 5.545 -0.409 1.00 98.19 272 GLY A C 1
ATOM 2095 O O . GLY A 1 272 ? 4.048 6.618 -1.010 1.00 98.19 272 GLY A O 1
ATOM 2096 N N . TYR A 1 273 ? 3.021 5.163 0.368 1.00 98.25 273 TYR A N 1
ATOM 2097 C CA . TYR A 1 273 ? 1.819 5.951 0.626 1.00 98.25 273 TYR A CA 1
ATOM 2098 C C . TYR A 1 273 ? 1.664 6.198 2.122 1.00 98.25 273 TYR A C 1
ATOM 2100 O O . TYR A 1 273 ? 1.780 5.271 2.927 1.00 98.25 273 TYR A O 1
ATOM 2108 N N . HIS A 1 274 ? 1.383 7.443 2.493 1.00 97.31 274 HIS A N 1
ATOM 2109 C CA . HIS A 1 274 ? 1.254 7.895 3.878 1.00 97.31 274 HIS A CA 1
ATOM 2110 C C . HIS A 1 274 ? 0.125 8.911 4.021 1.00 97.31 274 HIS A C 1
ATOM 2112 O O . HIS A 1 274 ? -0.331 9.506 3.043 1.00 97.31 274 HIS A O 1
ATOM 2118 N N . GLN A 1 275 ? -0.312 9.131 5.260 1.00 95.12 275 GLN A N 1
ATOM 2119 C CA . GLN A 1 275 ? -1.270 10.189 5.569 1.00 95.12 275 GLN A CA 1
ATOM 2120 C C . GLN A 1 275 ? -0.561 11.428 6.085 1.00 95.12 275 GLN A C 1
ATOM 2122 O O . GLN A 1 275 ? 0.340 11.326 6.911 1.00 95.12 275 GLN A O 1
ATOM 2127 N N . ASN A 1 276 ? -1.040 12.590 5.670 1.00 91.56 276 ASN A N 1
ATOM 2128 C CA . ASN A 1 276 ? -0.660 13.877 6.224 1.00 91.56 276 ASN A CA 1
ATOM 2129 C C . ASN A 1 276 ? -1.857 14.501 6.949 1.00 91.56 276 ASN A C 1
ATOM 2131 O O . ASN A 1 276 ? -3.007 14.262 6.553 1.00 91.56 276 ASN A O 1
ATOM 2135 N N . PRO A 1 277 ? -1.618 15.362 7.955 1.00 88.00 277 PRO A N 1
ATOM 2136 C CA . PRO A 1 277 ? -2.660 16.237 8.471 1.00 88.00 277 PRO A CA 1
ATOM 2137 C C . PRO A 1 277 ? -3.372 16.964 7.326 1.00 88.00 277 PRO A C 1
ATOM 2139 O O . PRO A 1 277 ? -2.773 17.269 6.290 1.00 88.00 277 PRO A O 1
ATOM 2142 N N . ARG A 1 278 ? -4.665 17.227 7.502 1.00 78.19 278 ARG A N 1
ATOM 2143 C CA . ARG A 1 278 ? -5.461 17.937 6.499 1.00 78.19 278 ARG A CA 1
ATOM 2144 C C . ARG A 1 278 ? -4.847 19.307 6.210 1.00 78.19 278 ARG A C 1
ATOM 2146 O O . ARG A 1 278 ? -4.576 20.068 7.139 1.00 78.19 278 ARG A O 1
ATOM 2153 N N . LYS A 1 279 ? -4.696 19.653 4.927 1.00 70.50 279 LYS A N 1
ATOM 2154 C CA . LYS A 1 279 ? -4.385 21.033 4.540 1.00 70.50 279 LYS A CA 1
ATOM 2155 C C . LYS A 1 279 ? -5.637 21.894 4.776 1.00 70.50 279 LYS A C 1
ATOM 2157 O O . LYS A 1 279 ? -6.719 21.501 4.335 1.00 70.50 279 LYS A O 1
ATOM 2162 N N . PRO A 1 280 ? -5.542 23.039 5.471 1.00 65.06 280 PRO A N 1
ATOM 2163 C CA . PRO A 1 280 ? -6.678 23.943 5.626 1.00 65.06 280 PRO A CA 1
ATOM 2164 C C . PRO A 1 280 ? -7.286 24.305 4.260 1.00 65.06 280 PRO A C 1
ATOM 2166 O O . PRO A 1 280 ? -6.550 24.668 3.346 1.00 65.06 280 PRO A O 1
ATOM 2169 N N . GLY A 1 281 ? -8.612 24.189 4.123 1.00 62.66 281 GLY A N 1
ATOM 2170 C CA . GLY A 1 281 ? -9.349 24.565 2.906 1.00 62.66 281 GLY A CA 1
ATOM 2171 C C . GLY A 1 281 ? -9.783 23.424 1.971 1.00 62.66 281 GLY A C 1
ATOM 2172 O O . GLY A 1 281 ? -10.440 23.710 0.977 1.00 62.66 281 GLY A O 1
ATOM 2173 N N . THR A 1 282 ? -9.484 22.149 2.260 1.00 61.88 282 THR A N 1
ATOM 2174 C CA . THR A 1 282 ? -9.937 21.020 1.413 1.00 61.88 282 THR A CA 1
ATOM 2175 C C . THR A 1 282 ? -11.360 20.548 1.767 1.00 61.88 282 THR A C 1
ATOM 2177 O O . THR A 1 282 ? -11.676 20.476 2.950 1.00 61.88 282 THR A O 1
ATOM 2180 N N . PRO A 1 283 ? -12.242 20.185 0.817 1.00 54.34 283 PRO A N 1
ATOM 2181 C CA . PRO A 1 283 ? -13.660 19.916 1.114 1.00 54.34 283 PRO A CA 1
ATOM 2182 C C . PRO A 1 283 ? -13.939 18.733 2.060 1.00 54.34 283 PRO A C 1
ATOM 2184 O O . PRO A 1 283 ? -14.958 18.736 2.741 1.00 54.34 283 PRO A O 1
ATOM 2187 N N . GLU A 1 284 ? -13.050 17.740 2.130 1.00 61.31 284 GLU A N 1
ATOM 2188 C CA . GLU A 1 284 ? -13.298 16.501 2.880 1.00 61.31 284 GLU A CA 1
ATOM 2189 C C . GLU A 1 284 ? -12.885 16.534 4.359 1.00 61.31 284 GLU A C 1
ATOM 2191 O O . GLU A 1 284 ? -11.983 17.273 4.778 1.00 61.31 284 GLU A O 1
ATOM 2196 N N . THR A 1 285 ? -13.543 15.679 5.149 1.00 61.78 285 THR A N 1
ATOM 2197 C CA . THR A 1 285 ? -13.251 15.418 6.561 1.00 61.78 285 THR A CA 1
ATOM 2198 C C . THR A 1 285 ? -12.188 14.326 6.703 1.00 61.78 285 THR A C 1
ATOM 2200 O O . THR A 1 285 ? -12.432 13.182 6.331 1.00 61.78 285 THR A O 1
ATOM 2203 N N . GLY A 1 286 ? -11.034 14.649 7.294 1.00 74.81 286 GLY A N 1
ATOM 2204 C CA . GLY A 1 286 ? -10.010 13.665 7.677 1.00 74.81 286 GLY A CA 1
ATOM 2205 C C . GLY A 1 286 ? -8.602 13.955 7.135 1.00 74.81 286 GLY A C 1
ATOM 2206 O O . GLY A 1 286 ? -8.387 14.977 6.480 1.00 74.81 286 GLY A O 1
ATOM 2207 N N . PRO A 1 287 ? -7.613 13.097 7.455 1.00 85.81 287 PRO A N 1
ATOM 2208 C CA . PRO A 1 287 ? -6.250 13.204 6.937 1.00 85.81 287 PRO A CA 1
ATOM 2209 C C . PRO A 1 287 ? -6.197 13.054 5.413 1.00 85.81 287 PRO A C 1
ATOM 2211 O O . PRO A 1 287 ? -6.914 12.243 4.835 1.00 85.81 287 PRO A O 1
ATOM 2214 N N . SER A 1 288 ? -5.286 13.786 4.776 1.00 91.38 288 SER A N 1
ATOM 2215 C CA . SER A 1 288 ? -4.997 13.621 3.345 1.00 91.38 288 SER A CA 1
ATOM 2216 C C . SER A 1 288 ? -4.054 12.443 3.112 1.00 91.38 288 SER A C 1
ATOM 2218 O O . SER A 1 288 ? -3.266 12.108 3.995 1.00 91.38 288 SER A O 1
ATOM 2220 N N . THR A 1 289 ? -4.091 11.835 1.928 1.00 94.06 289 THR A N 1
ATOM 2221 C CA . THR A 1 289 ? -3.144 10.783 1.531 1.00 94.06 289 THR A CA 1
ATOM 2222 C C . THR A 1 289 ? -2.165 11.338 0.510 1.00 94.06 289 THR A C 1
ATOM 2224 O O . THR A 1 289 ? -2.558 12.010 -0.437 1.00 94.06 289 THR A O 1
ATOM 2227 N N . ALA A 1 290 ? -0.882 11.048 0.674 1.00 94.94 290 ALA A N 1
ATOM 2228 C CA . ALA A 1 290 ? 0.149 11.404 -0.287 1.00 94.94 290 ALA A CA 1
ATOM 2229 C C . ALA A 1 290 ? 0.994 10.180 -0.634 1.00 94.94 290 ALA A C 1
ATOM 2231 O O . ALA A 1 290 ? 1.056 9.208 0.118 1.00 94.94 290 ALA A O 1
ATOM 2232 N N . SER A 1 291 ? 1.652 10.247 -1.786 1.00 95.50 291 SER A N 1
ATOM 2233 C CA . SER A 1 291 ? 2.615 9.239 -2.221 1.00 95.50 291 SER A CA 1
ATOM 2234 C C . SER A 1 291 ? 4.014 9.827 -2.373 1.00 95.50 291 SER A C 1
ATOM 2236 O O . SER A 1 291 ? 4.187 11.031 -2.581 1.00 95.50 291 SER A O 1
ATOM 2238 N N . CYS A 1 292 ? 5.030 8.975 -2.272 1.00 95.44 292 CYS A N 1
ATOM 2239 C CA . CYS A 1 292 ? 6.426 9.313 -2.526 1.00 95.44 292 CYS A CA 1
ATOM 2240 C C . CYS A 1 292 ? 7.159 8.160 -3.224 1.00 95.44 292 CYS A C 1
ATOM 2242 O O . CYS A 1 292 ? 6.806 6.996 -3.056 1.00 95.44 292 CYS A O 1
ATOM 2244 N N . ILE A 1 293 ? 8.195 8.472 -4.008 1.00 95.81 293 ILE A N 1
ATOM 2245 C CA . ILE A 1 293 ? 9.033 7.443 -4.643 1.00 95.81 293 ILE A CA 1
ATOM 2246 C C . ILE A 1 293 ? 10.076 6.934 -3.646 1.00 95.81 293 ILE A C 1
ATOM 2248 O O . ILE A 1 293 ? 10.846 7.716 -3.076 1.00 95.81 293 ILE A O 1
ATOM 2252 N N . LEU A 1 294 ? 10.132 5.615 -3.477 1.00 96.38 294 LEU A N 1
ATOM 2253 C CA . LEU A 1 294 ? 11.149 4.911 -2.697 1.00 96.38 294 LEU A CA 1
ATOM 2254 C C . LEU A 1 294 ? 12.332 4.468 -3.568 1.00 96.38 294 LEU A C 1
ATOM 2256 O O . LEU A 1 294 ? 13.474 4.526 -3.114 1.00 96.38 294 LEU A O 1
ATOM 2260 N N . GLY A 1 295 ? 12.087 4.140 -4.836 1.00 94.50 295 GLY A N 1
ATOM 2261 C CA . GLY A 1 295 ? 13.129 3.869 -5.824 1.00 94.50 295 GLY A CA 1
ATOM 2262 C C . GLY A 1 295 ? 12.552 3.555 -7.201 1.00 94.50 295 GLY A C 1
ATOM 2263 O O . GLY A 1 295 ? 11.375 3.206 -7.308 1.00 94.50 295 GLY A O 1
ATOM 2264 N N . THR A 1 296 ? 13.389 3.694 -8.230 1.00 92.56 296 THR A N 1
ATOM 2265 C CA . THR A 1 296 ? 13.052 3.407 -9.628 1.00 92.56 296 THR A CA 1
ATOM 2266 C C . THR A 1 296 ? 14.231 2.711 -10.302 1.00 92.56 296 THR A C 1
ATOM 2268 O O . THR A 1 296 ? 15.362 3.183 -10.189 1.00 92.56 296 THR A O 1
ATOM 2271 N N . TRP A 1 297 ? 13.961 1.621 -11.020 1.00 88.81 297 TRP A N 1
ATOM 2272 C CA . TRP A 1 297 ? 14.956 0.792 -11.695 1.00 88.81 297 TRP A CA 1
ATOM 2273 C C . TRP A 1 297 ? 14.526 0.486 -13.131 1.00 88.81 297 TRP A C 1
ATOM 2275 O O . TRP A 1 297 ? 13.356 0.209 -13.413 1.00 88.81 297 TRP A O 1
ATOM 2285 N N . ALA A 1 298 ? 15.487 0.524 -14.050 1.00 82.44 298 ALA A N 1
ATOM 2286 C CA . ALA A 1 298 ? 15.285 0.102 -15.427 1.00 82.44 298 ALA A CA 1
ATOM 2287 C C . ALA A 1 298 ? 15.464 -1.421 -15.513 1.00 82.44 298 ALA A C 1
ATOM 2289 O O . ALA A 1 298 ? 16.569 -1.926 -15.345 1.00 82.44 298 ALA A O 1
ATOM 2290 N N . MET A 1 299 ? 14.375 -2.154 -15.762 1.00 74.44 299 MET A N 1
ATOM 2291 C CA . MET A 1 299 ? 14.394 -3.628 -15.764 1.00 74.44 299 MET A CA 1
ATOM 2292 C C . MET A 1 299 ? 14.846 -4.228 -17.101 1.00 74.44 299 MET A C 1
ATOM 2294 O O . MET A 1 299 ? 14.946 -5.444 -17.228 1.00 74.44 299 MET A O 1
ATOM 2298 N N . ASN A 1 300 ? 15.096 -3.399 -18.118 1.00 69.56 300 ASN A N 1
ATOM 2299 C CA . ASN A 1 300 ? 15.580 -3.826 -19.433 1.00 69.56 300 ASN A CA 1
ATOM 2300 C C . ASN A 1 300 ? 17.094 -4.105 -19.466 1.00 69.56 300 ASN A C 1
ATOM 2302 O O . ASN A 1 300 ? 17.582 -4.606 -20.475 1.00 69.56 300 ASN A O 1
ATOM 2306 N N . ASN A 1 301 ? 17.820 -3.807 -18.384 1.00 66.50 301 ASN A N 1
ATOM 2307 C CA . ASN A 1 301 ? 19.197 -4.237 -18.185 1.00 66.50 301 ASN A CA 1
ATOM 2308 C C . ASN A 1 301 ? 19.267 -5.158 -16.951 1.00 66.50 301 ASN A C 1
ATOM 2310 O O . ASN A 1 301 ? 19.243 -4.656 -15.825 1.00 66.50 301 ASN A O 1
ATOM 2314 N N . PRO A 1 302 ? 19.304 -6.490 -17.138 1.00 60.38 302 PRO A N 1
ATOM 2315 C CA . PRO A 1 302 ? 19.328 -7.432 -16.025 1.00 60.38 302 PRO A CA 1
ATOM 2316 C C . PRO A 1 302 ? 20.687 -7.466 -15.309 1.00 60.38 302 PRO A C 1
ATOM 2318 O O . PRO A 1 302 ? 20.769 -8.019 -14.215 1.00 60.38 302 PRO A O 1
ATOM 2321 N N . GLU A 1 303 ? 21.743 -6.872 -15.882 1.00 61.97 303 GLU A N 1
ATOM 2322 C CA . GLU A 1 303 ? 23.069 -6.894 -15.267 1.00 61.97 303 GLU A CA 1
ATOM 2323 C C . GLU A 1 303 ? 23.089 -6.136 -13.923 1.00 61.97 303 GLU A C 1
ATOM 2325 O O . GLU A 1 303 ? 22.484 -5.058 -13.791 1.00 61.97 303 GLU A O 1
ATOM 2330 N N . PRO A 1 304 ? 23.802 -6.662 -12.908 1.00 58.03 304 PRO A N 1
ATOM 2331 C CA . PRO A 1 304 ? 24.057 -5.933 -11.675 1.00 58.03 304 PRO A CA 1
ATOM 2332 C C . PRO A 1 304 ? 24.686 -4.558 -11.965 1.00 58.03 304 PRO A C 1
ATOM 2334 O O . PRO A 1 304 ? 25.562 -4.453 -12.824 1.00 58.03 304 PRO A O 1
ATOM 2337 N N . PRO A 1 305 ? 24.289 -3.494 -11.246 1.00 59.28 305 PRO A N 1
ATOM 2338 C CA . PRO A 1 305 ? 23.431 -3.500 -10.056 1.00 59.28 305 PRO A CA 1
ATOM 2339 C C . PRO A 1 305 ? 21.921 -3.344 -10.338 1.00 59.28 305 PRO A C 1
ATOM 2341 O O . PRO A 1 305 ? 21.122 -3.398 -9.409 1.00 59.28 305 PRO A O 1
ATOM 2344 N N . TYR A 1 306 ? 21.492 -3.138 -11.588 1.00 64.88 306 TYR A N 1
ATOM 2345 C CA . TYR A 1 306 ? 20.163 -2.581 -11.884 1.00 64.88 306 TYR A CA 1
ATOM 2346 C C . TYR A 1 306 ? 19.002 -3.543 -11.606 1.00 64.88 306 TYR A C 1
ATOM 2348 O O . TYR A 1 306 ? 18.114 -3.214 -10.817 1.00 64.88 306 TYR A O 1
ATOM 2356 N N . GLY A 1 307 ? 19.010 -4.728 -12.224 1.00 66.12 307 GLY A N 1
ATOM 2357 C CA . GLY A 1 307 ? 17.983 -5.750 -11.984 1.00 66.12 307 GLY A CA 1
ATOM 2358 C C . GLY A 1 307 ? 18.045 -6.317 -10.562 1.00 66.12 307 GLY A C 1
ATOM 2359 O O . GLY A 1 307 ? 17.011 -6.523 -9.925 1.00 66.12 307 GLY A O 1
ATOM 2360 N N . HIS A 1 308 ? 19.263 -6.484 -10.034 1.00 68.62 308 HIS A N 1
ATOM 2361 C CA . HIS A 1 308 ? 19.513 -7.018 -8.693 1.00 68.62 308 HIS A CA 1
ATOM 2362 C C . HIS A 1 308 ? 18.891 -6.171 -7.587 1.00 68.62 308 HIS A C 1
ATOM 2364 O O . HIS A 1 308 ? 18.115 -6.668 -6.764 1.00 68.62 308 HIS A O 1
ATOM 2370 N N . ASP A 1 309 ? 19.167 -4.870 -7.604 1.00 81.81 309 ASP A N 1
ATOM 2371 C CA . ASP A 1 309 ? 18.681 -3.968 -6.568 1.00 81.81 309 ASP A CA 1
ATOM 2372 C C . ASP A 1 309 ? 17.157 -3.823 -6.598 1.00 81.81 309 ASP A C 1
ATOM 2374 O O . ASP A 1 309 ? 16.540 -3.645 -5.546 1.00 81.81 309 ASP A O 1
ATOM 2378 N N . ALA A 1 310 ? 16.535 -3.959 -7.773 1.00 82.75 310 ALA A N 1
ATOM 2379 C CA . ALA A 1 310 ? 15.089 -3.871 -7.926 1.00 82.75 310 ALA A CA 1
ATOM 2380 C C . ALA A 1 310 ? 14.357 -5.004 -7.189 1.00 82.75 310 ALA A C 1
ATOM 2382 O O . ALA A 1 310 ? 13.442 -4.738 -6.410 1.00 82.75 310 ALA A O 1
ATOM 2383 N N . ILE A 1 311 ? 14.765 -6.265 -7.380 1.00 79.75 311 ILE A N 1
ATOM 2384 C CA . ILE A 1 311 ? 14.095 -7.417 -6.742 1.00 79.75 311 ILE A CA 1
ATOM 2385 C C . ILE A 1 311 ? 14.307 -7.413 -5.241 1.00 79.75 311 ILE A C 1
ATOM 2387 O O . ILE A 1 311 ? 13.358 -7.610 -4.478 1.00 79.75 311 ILE A O 1
ATOM 2391 N N . MET A 1 312 ? 15.539 -7.142 -4.811 1.00 83.50 312 MET A N 1
ATOM 2392 C CA . MET A 1 312 ? 15.849 -6.965 -3.399 1.00 83.50 312 MET A CA 1
ATOM 2393 C C . MET A 1 312 ? 14.961 -5.875 -2.784 1.00 83.50 312 MET A C 1
ATOM 2395 O O . MET A 1 312 ? 14.351 -6.100 -1.737 1.00 83.50 312 MET A O 1
ATOM 2399 N N . ALA A 1 313 ? 14.818 -4.730 -3.458 1.00 90.25 313 ALA A N 1
ATOM 2400 C CA . ALA A 1 313 ? 13.973 -3.642 -2.990 1.00 90.25 313 ALA A CA 1
ATOM 2401 C C . ALA A 1 313 ? 12.493 -4.030 -2.903 1.00 90.25 313 ALA A C 1
ATOM 2403 O O . ALA A 1 313 ? 11.852 -3.709 -1.902 1.00 90.25 313 ALA A O 1
ATOM 2404 N N . VAL A 1 314 ? 11.955 -4.750 -3.892 1.00 90.00 314 VAL A N 1
ATOM 2405 C CA . VAL A 1 314 ? 10.567 -5.244 -3.870 1.00 90.00 314 VAL A CA 1
ATOM 2406 C C . VAL A 1 314 ? 10.344 -6.205 -2.701 1.00 90.00 314 VAL A C 1
ATOM 2408 O O . VAL A 1 314 ? 9.390 -6.028 -1.944 1.00 90.00 314 VAL A O 1
ATOM 2411 N N . ARG A 1 315 ? 11.238 -7.180 -2.496 1.00 86.50 315 ARG A N 1
ATOM 2412 C CA . ARG A 1 315 ? 11.138 -8.148 -1.388 1.00 86.50 315 ARG A CA 1
ATOM 2413 C C . ARG A 1 315 ? 11.219 -7.459 -0.025 1.00 86.50 315 ARG A C 1
ATOM 2415 O O . ARG A 1 315 ? 10.380 -7.695 0.842 1.00 86.50 315 ARG A O 1
ATOM 2422 N N . ASN A 1 316 ? 12.179 -6.552 0.149 1.00 91.19 316 ASN A N 1
ATOM 2423 C CA . ASN A 1 316 ? 12.331 -5.772 1.378 1.00 91.19 316 ASN A CA 1
ATOM 2424 C C . ASN A 1 316 ? 11.122 -4.857 1.641 1.00 91.19 316 ASN A C 1
ATOM 2426 O O . ASN A 1 316 ? 10.761 -4.620 2.797 1.00 91.19 316 ASN A O 1
ATOM 2430 N N . ALA A 1 317 ? 10.493 -4.341 0.583 1.00 95.00 317 ALA A N 1
ATOM 2431 C CA . ALA A 1 317 ? 9.286 -3.531 0.676 1.00 95.00 317 ALA A CA 1
ATOM 2432 C C . ALA A 1 317 ? 8.067 -4.367 1.087 1.00 95.00 317 ALA A C 1
ATOM 2434 O O . ALA A 1 317 ? 7.298 -3.941 1.946 1.00 95.00 317 ALA A O 1
ATOM 2435 N N . MET A 1 318 ? 7.924 -5.566 0.522 1.00 91.75 318 MET A N 1
ATOM 2436 C CA . MET A 1 318 ? 6.879 -6.523 0.887 1.00 91.75 318 MET A CA 1
ATOM 2437 C C . MET A 1 318 ? 6.998 -6.953 2.353 1.00 91.75 318 MET A C 1
ATOM 2439 O O . MET A 1 318 ? 6.009 -6.943 3.084 1.00 91.75 318 MET A O 1
ATOM 2443 N N . GLU A 1 319 ? 8.213 -7.261 2.815 1.00 91.19 319 GLU A N 1
ATOM 2444 C CA . GLU A 1 319 ? 8.475 -7.591 4.219 1.00 91.19 319 GLU A CA 1
ATOM 2445 C C . GLU A 1 319 ? 8.131 -6.417 5.144 1.00 91.19 319 GLU A C 1
ATOM 2447 O O . GLU A 1 319 ? 7.434 -6.602 6.138 1.00 91.19 319 GLU A O 1
ATOM 2452 N N . TYR A 1 320 ? 8.550 -5.196 4.795 1.00 95.56 320 TYR A N 1
ATOM 2453 C CA . TYR A 1 320 ? 8.187 -4.005 5.563 1.00 95.56 320 TYR A CA 1
ATOM 2454 C C . TYR A 1 320 ? 6.666 -3.801 5.638 1.00 95.56 320 TYR A C 1
ATOM 2456 O O . TYR A 1 320 ? 6.138 -3.539 6.716 1.00 95.56 320 TYR A O 1
ATOM 2464 N N . ALA A 1 321 ? 5.955 -3.958 4.518 1.00 97.19 321 ALA A N 1
ATOM 2465 C CA . ALA A 1 321 ? 4.500 -3.857 4.489 1.00 97.19 321 ALA A CA 1
ATOM 2466 C C . ALA A 1 321 ? 3.834 -4.931 5.370 1.00 97.19 321 ALA A C 1
ATOM 2468 O O . ALA A 1 321 ? 2.877 -4.636 6.088 1.00 97.19 321 ALA A O 1
ATOM 2469 N N . ARG A 1 322 ? 4.365 -6.159 5.385 1.00 95.69 322 ARG A N 1
ATOM 2470 C CA . ARG A 1 322 ? 3.907 -7.212 6.299 1.00 95.69 322 ARG A CA 1
ATOM 2471 C C . ARG A 1 322 ? 4.127 -6.821 7.765 1.00 95.69 322 ARG A C 1
ATOM 2473 O O . ARG A 1 322 ? 3.185 -6.904 8.542 1.00 95.69 322 ARG A O 1
ATOM 2480 N N . GLU A 1 323 ? 5.313 -6.331 8.129 1.00 96.00 323 GLU A N 1
ATOM 2481 C CA . GLU A 1 323 ? 5.635 -5.921 9.507 1.00 96.00 323 GLU A CA 1
ATOM 2482 C C . GLU A 1 323 ? 4.665 -4.860 10.043 1.00 96.00 323 GLU A C 1
ATOM 2484 O O . GLU A 1 323 ? 4.098 -5.027 11.122 1.00 96.00 323 GLU A O 1
ATOM 2489 N N . ILE A 1 324 ? 4.437 -3.782 9.287 1.00 97.06 324 ILE A N 1
ATOM 2490 C CA . ILE A 1 324 ? 3.531 -2.710 9.728 1.00 97.06 324 ILE A CA 1
ATOM 2491 C C . ILE A 1 324 ? 2.082 -3.196 9.836 1.00 97.06 324 ILE A C 1
ATOM 2493 O O . ILE A 1 324 ? 1.370 -2.811 10.763 1.00 97.06 324 IL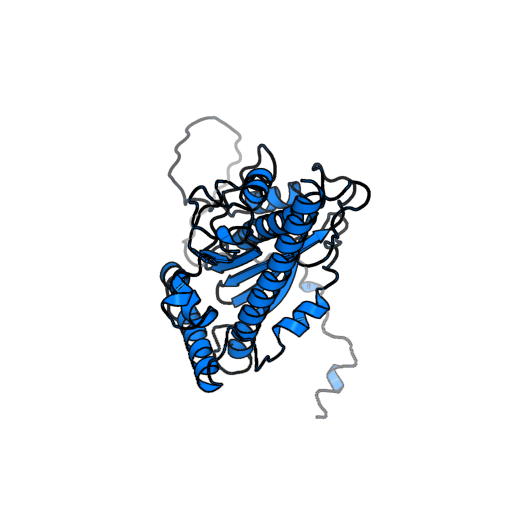E A O 1
ATOM 2497 N N . ARG A 1 325 ? 1.650 -4.075 8.922 1.00 98.25 325 ARG A N 1
ATOM 2498 C CA . ARG A 1 325 ? 0.304 -4.651 8.935 1.00 98.25 325 ARG A CA 1
ATOM 2499 C C . ARG A 1 325 ? 0.110 -5.544 10.147 1.00 98.25 325 ARG A C 1
ATOM 2501 O O . ARG A 1 325 ? -0.892 -5.405 10.841 1.00 98.25 325 ARG A O 1
ATOM 2508 N N . ASP A 1 326 ? 1.067 -6.422 10.420 1.00 97.69 326 ASP A N 1
ATOM 2509 C CA . ASP A 1 326 ? 0.992 -7.357 11.537 1.00 97.69 326 ASP A CA 1
ATOM 2510 C C . ASP A 1 326 ? 0.987 -6.607 12.879 1.00 97.69 326 ASP A C 1
ATOM 2512 O O . ASP A 1 326 ? 0.184 -6.931 13.754 1.00 97.69 326 ASP A O 1
ATOM 2516 N N . VAL A 1 327 ? 1.786 -5.541 13.018 1.00 97.81 327 VAL A N 1
ATOM 2517 C CA . VAL A 1 327 ? 1.751 -4.652 14.195 1.00 97.81 327 VAL A CA 1
ATOM 2518 C C . VAL A 1 327 ? 0.389 -3.963 14.339 1.00 97.81 327 VAL A C 1
ATOM 2520 O O . VAL A 1 327 ? -0.179 -3.948 15.434 1.00 97.81 327 VAL A O 1
ATOM 2523 N N . ALA A 1 328 ? -0.168 -3.420 13.252 1.00 98.25 328 ALA A N 1
ATOM 2524 C CA . ALA A 1 328 ? -1.473 -2.760 13.281 1.00 98.25 328 ALA A CA 1
ATOM 2525 C C . ALA A 1 328 ? -2.602 -3.736 13.665 1.00 98.25 328 ALA A C 1
ATOM 2527 O O . ALA A 1 328 ? -3.438 -3.408 14.511 1.00 98.25 328 ALA A O 1
ATOM 2528 N N . ILE A 1 329 ? -2.588 -4.952 13.105 1.00 98.44 329 ILE A N 1
ATOM 2529 C CA . ILE A 1 329 ? -3.526 -6.033 13.437 1.00 98.44 329 ILE A CA 1
ATOM 2530 C C . ILE A 1 329 ? -3.413 -6.409 14.915 1.00 98.44 329 ILE A C 1
ATOM 2532 O O . ILE A 1 329 ? -4.421 -6.422 15.621 1.00 98.44 329 ILE A O 1
ATOM 2536 N N . GLN A 1 330 ? -2.203 -6.684 15.407 1.00 98.12 330 GLN A N 1
ATOM 2537 C CA . GLN A 1 330 ? -1.989 -7.053 16.807 1.00 98.12 330 GLN A CA 1
ATOM 2538 C C . GLN A 1 330 ? -2.463 -5.953 17.759 1.00 98.12 330 GLN A C 1
ATOM 2540 O O . GLN A 1 330 ? -3.129 -6.245 18.752 1.00 98.12 330 GLN A O 1
ATOM 2545 N N . GLY A 1 331 ? -2.191 -4.688 17.426 1.00 97.62 331 GLY A N 1
ATOM 2546 C CA . GLY A 1 331 ? -2.675 -3.546 18.192 1.00 97.62 331 GLY A CA 1
ATOM 2547 C C . GLY A 1 331 ? -4.203 -3.467 18.239 1.00 97.62 331 GLY A C 1
ATOM 2548 O O . GLY A 1 331 ? -4.765 -3.239 19.308 1.00 97.62 331 GLY A O 1
ATOM 2549 N N . ALA A 1 332 ? -4.882 -3.674 17.107 1.00 97.75 332 ALA A N 1
ATOM 2550 C CA . ALA A 1 332 ? -6.345 -3.684 17.053 1.00 97.75 332 ALA A CA 1
ATOM 2551 C C . ALA A 1 332 ? -6.938 -4.823 17.898 1.00 97.75 332 ALA A C 1
ATOM 2553 O O . ALA A 1 332 ? -7.895 -4.612 18.639 1.00 97.75 332 ALA A O 1
ATOM 2554 N N . ILE A 1 333 ? -6.338 -6.016 17.836 1.00 97.75 333 ILE A N 1
ATOM 2555 C CA . ILE A 1 333 ? -6.757 -7.182 18.624 1.00 97.75 333 ILE A CA 1
ATOM 2556 C C . ILE A 1 333 ? -6.575 -6.936 20.123 1.00 97.75 333 ILE A C 1
ATOM 2558 O O . ILE A 1 333 ? -7.455 -7.295 20.902 1.00 97.75 333 ILE A O 1
ATOM 2562 N N . ALA A 1 334 ? -5.455 -6.338 20.535 1.00 97.19 334 ALA A N 1
ATOM 2563 C CA . ALA A 1 334 ? -5.202 -6.017 21.937 1.00 97.19 334 ALA A CA 1
ATOM 2564 C C . ALA A 1 334 ? -6.275 -5.065 22.488 1.00 97.19 334 ALA A C 1
ATOM 2566 O O . ALA A 1 334 ? -6.946 -5.408 23.457 1.00 97.19 334 ALA A O 1
ATOM 2567 N N . ARG A 1 335 ? -6.536 -3.952 21.788 1.00 95.94 335 ARG A N 1
ATOM 2568 C CA . ARG A 1 335 ? -7.579 -2.986 22.179 1.00 95.94 335 ARG A CA 1
ATOM 2569 C C . ARG A 1 335 ? -8.983 -3.590 22.158 1.00 95.94 335 ARG A C 1
ATOM 2571 O O . ARG A 1 335 ? -9.800 -3.266 23.010 1.00 95.94 335 ARG A O 1
ATOM 2578 N N . HIS A 1 336 ? -9.264 -4.507 21.228 1.00 95.25 336 HIS A N 1
ATOM 2579 C CA . HIS A 1 336 ? -10.531 -5.243 21.221 1.00 95.25 336 HIS A CA 1
ATOM 2580 C C . HIS A 1 336 ? -10.733 -6.059 22.503 1.00 95.25 336 HIS A C 1
ATOM 2582 O O . HIS A 1 336 ? -11.830 -6.080 23.046 1.00 95.25 336 HIS A O 1
ATOM 2588 N N . ARG A 1 337 ? -9.680 -6.740 22.971 1.00 94.06 337 ARG A N 1
ATOM 2589 C CA . ARG A 1 337 ? -9.725 -7.581 24.177 1.00 94.06 337 ARG A CA 1
ATOM 2590 C C . ARG A 1 337 ? -9.834 -6.768 25.460 1.00 94.06 337 ARG A C 1
ATOM 2592 O O . ARG A 1 337 ? -10.409 -7.260 26.414 1.00 94.06 337 ARG A O 1
ATOM 2599 N N . GLU A 1 338 ? -9.270 -5.565 25.490 1.00 91.62 338 GLU A N 1
ATOM 2600 C CA . GLU A 1 338 ? -9.364 -4.658 26.642 1.00 91.62 338 GLU A CA 1
ATOM 2601 C C . GLU A 1 338 ? -10.763 -4.041 26.792 1.00 91.62 338 GLU A C 1
ATOM 2603 O O . GLU A 1 338 ? -11.159 -3.683 27.897 1.00 91.62 338 GLU A O 1
ATOM 2608 N N . ALA A 1 339 ? -11.506 -3.918 25.688 1.00 84.44 339 ALA A N 1
ATOM 2609 C CA . ALA A 1 339 ? -12.853 -3.349 25.659 1.00 84.44 339 ALA A CA 1
ATOM 2610 C C . ALA A 1 339 ? -13.987 -4.384 25.816 1.00 84.44 339 ALA A C 1
ATOM 2612 O O . ALA A 1 339 ? -15.145 -3.979 25.941 1.00 84.44 339 ALA A O 1
ATOM 2613 N N . ALA A 1 340 ? -13.674 -5.684 25.751 1.00 71.75 340 ALA A N 1
ATOM 2614 C CA . ALA A 1 340 ? -14.622 -6.799 25.844 1.00 71.75 340 ALA A CA 1
ATOM 2615 C C . ALA A 1 340 ? -14.703 -7.357 27.271 1.00 71.75 340 ALA A C 1
ATOM 2617 O O . ALA A 1 340 ? -15.833 -7.692 27.693 1.00 71.75 340 ALA A O 1
#

Foldseek 3Di:
DPPVVVVPPPDDDDPPVVPPDDPPPDDDDDDDDDDDDDDDDDDDDDDDDDPDDDDDLLDVLQQVLLVLLLQAFPPPDDPPVRHDPDAFPCLVVLLVLLQDDDPDDPQPPDDPVQLLVLLVQLLCLLVPDDPLVSLVSNVCSQRHDDPCSVQQLFKDAQDFQVLADDSDPPRSHDTQGFRMWTAHFLVLFDPVLCVVCVNQFPRDDDNGHHTLTAETEAEADSSSSSCSNSNVSNQSSLLCLQQALDDPVDHRDWRHFQHWYWYYHQKTWIKTKTWDQDDPPRPDPDTRMYIDTSDIARSVDCDPPGSVSRSSSSNSRVVVNVVSNSVSRVSNVVSVVVVD

Secondary structure (DSSP, 8-state):
--SSTTSTTS-PPP-GGGTT-----PPS----------------------------SSSHHHHHHHHHTTEE-SSS---TTSPPPPPPTTHHHHHHHHT---TT-TT----HHHHHHHHHHHHHHHHHS-HHHHHHHTHHHHH-S-HHHHTSSSEEES---TTSPPSSSS--PPPP--SEEEEE-GGGS-HHHHHHHHHHH--SS-TTS-EEEEEEEEESTTHHHHHHHHHHHHHHHHHHHHHTT--TTSPPP-SSEEEEEEEESSEEEEEEEEEEPPPTT-SSSS-EEEEEEEEEEETT--STTHHHHHHHHHHHHHHHHHHHHHHHHHHHHHHHHHH-

Radius of gyration: 24.71 Å; chains: 1; bounding box: 73×61×77 Å

Organism: NCBI:txid100035